Protein AF-T1BEH1-F1 (afdb_monomer_lite)

InterPro domains:
  IPR038763 DHH phosphoesterase superfamily [SSF64182] (8-214)

Secondary structure (DSSP, 8-state):
--TTPPPPP---TT-----GGGGT--TTTT--HHHHHHHHHHHH-GGGGGGHHHHHHHHHHTTTTTT---HHHHHHHHHHHHTTSSEEEEEES--SSSHHHHHHT--TT--TTTTT-HHHHHHHHHHTT--TTS-GGG--HHHHHHHHHHHHHHHHHTT--HHHHGGGEEEEEEETTTTEEHHHHHHHHHHHHHTT-THHHHHHHTT-TTHHHHHHHHHHHHHHHHHHHHHHHHHH----

Structure (mmCIF, N/CA/C/O backbone):
data_AF-T1BEH1-F1
#
_entry.id   AF-T1BEH1-F1
#
loop_
_atom_site.group_PDB
_atom_site.id
_atom_site.type_symbol
_atom_site.label_atom_id
_atom_site.label_alt_id
_atom_site.label_comp_id
_atom_site.label_asym_id
_atom_site.label_entity_id
_atom_site.label_seq_id
_atom_site.pdbx_PDB_ins_code
_atom_site.Cartn_x
_atom_site.Cartn_y
_atom_site.Cartn_z
_atom_site.occupancy
_atom_site.B_iso_or_equiv
_atom_site.auth_seq_id
_atom_site.auth_comp_id
_atom_site.auth_asym_id
_atom_site.auth_atom_id
_atom_site.pdbx_PDB_model_num
ATOM 1 N N . LYS A 1 1 ? -6.646 6.317 -30.594 1.00 51.47 1 LYS A N 1
ATOM 2 C CA . LYS A 1 1 ? -6.290 7.754 -30.534 1.00 51.47 1 LYS A CA 1
ATOM 3 C C . LYS A 1 1 ? -7.394 8.486 -29.784 1.00 51.47 1 LYS A C 1
ATOM 5 O O . LYS A 1 1 ? -8.520 8.492 -30.271 1.00 51.47 1 LYS A O 1
ATOM 10 N N . TYR A 1 2 ? -7.102 9.021 -28.599 1.00 49.53 2 TYR A N 1
ATOM 11 C CA . TYR A 1 2 ? -8.035 9.896 -27.885 1.00 49.53 2 TYR A CA 1
ATOM 12 C C . TYR A 1 2 ? -8.388 11.102 -28.774 1.00 49.53 2 TYR A C 1
ATOM 14 O O . TYR A 1 2 ? -7.473 11.690 -29.361 1.00 49.53 2 TYR A O 1
ATOM 22 N N . PRO A 1 3 ? -9.673 11.470 -28.928 1.00 54.62 3 PRO A N 1
ATOM 23 C CA . PRO A 1 3 ? -10.043 12.640 -29.715 1.00 54.62 3 PRO A CA 1
ATOM 24 C C . PRO A 1 3 ? -9.401 13.896 -29.108 1.00 54.62 3 PRO A C 1
ATOM 26 O O . PRO A 1 3 ? -9.631 14.196 -27.941 1.00 54.62 3 PRO A O 1
ATOM 29 N N . GLY A 1 4 ? -8.595 14.621 -29.889 1.00 62.78 4 GLY A N 1
ATOM 30 C CA . GLY A 1 4 ? -7.992 15.891 -29.462 1.00 62.78 4 GLY A CA 1
ATOM 31 C C . GLY A 1 4 ? -6.668 15.793 -28.695 1.00 62.78 4 GLY A C 1
ATOM 32 O O . GLY A 1 4 ? -6.174 16.827 -28.251 1.00 62.78 4 GLY A O 1
ATOM 33 N N . ALA A 1 5 ? -6.065 14.605 -28.557 1.00 57.72 5 ALA A N 1
ATOM 34 C CA . ALA A 1 5 ? -4.685 14.517 -28.082 1.00 57.72 5 ALA A CA 1
ATOM 35 C C . ALA A 1 5 ? -3.749 15.175 -29.121 1.00 57.72 5 ALA A C 1
ATOM 37 O O . ALA A 1 5 ? -3.844 14.823 -30.303 1.00 57.72 5 ALA A O 1
ATOM 38 N N . PRO A 1 6 ? -2.898 16.146 -28.734 1.00 60.91 6 PRO A N 1
ATOM 39 C CA . PRO A 1 6 ? -1.973 16.776 -29.667 1.00 60.91 6 PRO A CA 1
ATOM 40 C C . PRO A 1 6 ? -1.047 15.715 -30.263 1.00 60.91 6 PRO A C 1
ATOM 42 O O . PRO A 1 6 ? -0.575 14.835 -29.543 1.00 60.91 6 PRO A O 1
ATOM 45 N N . GLU A 1 7 ? -0.789 15.789 -31.572 1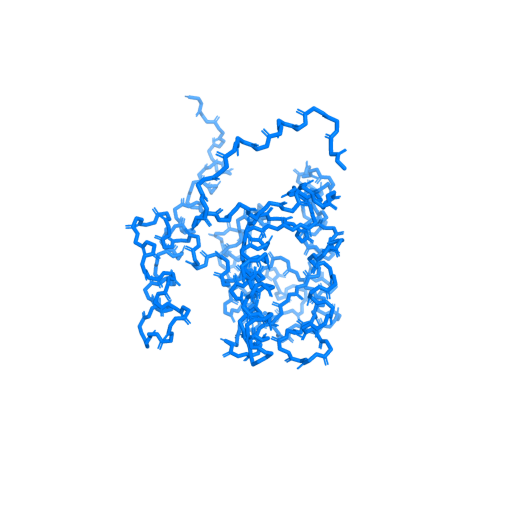.00 66.31 7 GLU A N 1
ATOM 46 C CA . GLU A 1 7 ? 0.276 14.969 -32.145 1.00 66.31 7 GLU A CA 1
ATOM 47 C C . GLU A 1 7 ? 1.600 15.387 -31.489 1.00 66.31 7 GLU A C 1
ATOM 49 O O . GLU A 1 7 ? 1.861 16.592 -31.371 1.00 66.31 7 GLU A O 1
ATOM 54 N N . PRO A 1 8 ? 2.409 14.429 -30.999 1.00 67.38 8 PRO A N 1
ATOM 55 C CA . PRO A 1 8 ? 3.689 14.766 -30.404 1.00 67.38 8 PRO A CA 1
ATOM 56 C C . PRO A 1 8 ? 4.542 15.516 -31.441 1.00 67.38 8 PRO A C 1
ATOM 58 O O . PRO A 1 8 ? 4.493 15.178 -32.628 1.00 67.38 8 PRO A O 1
ATOM 61 N N . PRO A 1 9 ? 5.300 16.550 -31.030 1.00 72.00 9 PRO A N 1
ATOM 62 C CA . PRO A 1 9 ? 6.180 17.271 -31.943 1.00 72.00 9 PRO A CA 1
ATOM 63 C C . PRO A 1 9 ? 7.182 16.308 -32.589 1.00 72.00 9 PRO A C 1
ATOM 65 O O . PRO A 1 9 ? 7.490 15.262 -32.019 1.00 72.00 9 PRO A O 1
ATOM 68 N N . GLU A 1 10 ? 7.724 16.670 -33.754 1.00 83.31 10 GLU A N 1
ATOM 69 C CA . GLU A 1 10 ? 8.805 15.896 -34.368 1.00 83.31 10 GLU A CA 1
ATOM 70 C C . GLU A 1 10 ? 9.982 15.807 -33.382 1.00 83.31 10 GLU A C 1
ATOM 72 O O . GLU A 1 10 ? 10.556 16.819 -32.968 1.00 83.31 10 GLU A O 1
ATOM 77 N N . LEU A 1 11 ? 10.285 14.589 -32.936 1.00 86.44 11 LEU A N 1
ATOM 78 C CA . LEU A 1 11 ? 11.305 14.345 -31.924 1.00 86.44 11 LEU A CA 1
ATOM 79 C C . LEU A 1 11 ? 12.681 14.206 -32.584 1.00 86.44 11 LEU A C 1
ATOM 81 O O . LEU A 1 11 ? 12.783 13.653 -33.683 1.00 86.44 11 LEU A O 1
ATOM 85 N N . PRO A 1 12 ? 13.766 14.644 -31.920 1.00 92.25 12 PRO A N 1
ATOM 86 C CA . PRO A 1 12 ? 15.115 14.360 -32.389 1.00 92.25 12 PRO A CA 1
ATOM 87 C C . PRO A 1 12 ? 15.348 12.847 -32.572 1.00 92.25 12 PRO A C 1
ATOM 89 O O . PRO A 1 12 ? 14.807 12.060 -31.796 1.00 92.25 12 PRO A O 1
ATOM 92 N N . PRO A 1 13 ? 16.233 12.410 -33.493 1.00 92.31 13 PRO A N 1
ATOM 93 C CA . PRO A 1 13 ? 16.432 10.985 -33.802 1.00 92.31 13 PRO A CA 1
ATOM 94 C C . PRO A 1 13 ? 16.841 10.084 -32.623 1.00 92.31 13 PRO A C 1
ATOM 96 O O . PRO A 1 13 ? 16.750 8.866 -32.722 1.00 92.31 13 PRO A O 1
ATOM 99 N N . HIS A 1 14 ? 17.334 10.667 -31.528 1.00 92.88 14 HIS A N 1
ATOM 100 C CA . HIS A 1 14 ? 17.795 9.969 -30.323 1.00 92.88 14 HIS A CA 1
ATOM 101 C C . HIS A 1 14 ? 16.811 10.081 -29.147 1.00 92.88 14 HIS A C 1
ATOM 103 O O . HIS A 1 14 ? 17.156 9.728 -28.021 1.00 92.88 14 HIS A O 1
ATOM 109 N N . VAL A 1 15 ? 15.606 10.601 -29.387 1.00 90.56 15 VAL A N 1
ATOM 110 C CA . VAL A 1 15 ? 14.563 10.777 -28.376 1.00 90.56 15 VAL A CA 1
ATOM 111 C C . VAL A 1 15 ? 13.375 9.898 -28.740 1.00 90.56 15 VAL A C 1
ATOM 113 O O . VAL A 1 15 ? 12.791 10.039 -29.810 1.00 90.56 15 VAL A O 1
ATOM 116 N N . ALA A 1 16 ? 12.996 9.012 -27.823 1.00 87.19 16 ALA A N 1
ATOM 117 C CA . ALA A 1 16 ? 11.756 8.255 -27.906 1.00 87.19 16 ALA A CA 1
ATOM 118 C C . ALA A 1 16 ? 10.756 8.818 -26.892 1.00 87.19 16 ALA A C 1
ATOM 120 O O . ALA A 1 16 ? 11.067 8.928 -25.706 1.00 87.19 16 ALA A O 1
ATOM 121 N N . PHE A 1 17 ? 9.554 9.161 -27.353 1.00 87.50 17 PHE A N 1
ATOM 122 C CA . PHE A 1 17 ? 8.425 9.472 -26.483 1.00 87.50 17 PHE A CA 1
ATOM 123 C C . PHE A 1 17 ? 7.544 8.235 -26.371 1.00 87.50 17 PHE A C 1
ATOM 125 O O . PHE A 1 17 ? 7.101 7.690 -27.380 1.00 87.50 17 PHE A O 1
ATOM 132 N N . VAL A 1 18 ? 7.327 7.772 -25.143 1.00 87.56 18 VAL A N 1
ATOM 133 C CA . VAL A 1 18 ? 6.531 6.576 -24.869 1.00 87.56 18 VAL A CA 1
ATOM 134 C C . VAL A 1 18 ? 5.373 6.989 -23.975 1.00 87.56 18 VAL A C 1
ATOM 136 O O . VAL A 1 18 ? 5.548 7.162 -22.771 1.00 87.56 18 VAL A O 1
ATOM 139 N N . ASN A 1 19 ? 4.194 7.170 -24.571 1.00 87.50 19 ASN A N 1
ATOM 140 C CA . ASN A 1 19 ? 2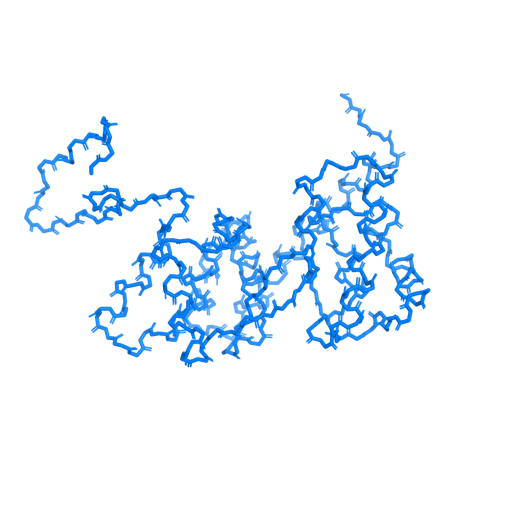.974 7.523 -23.856 1.00 87.50 19 ASN A CA 1
ATOM 141 C C . ASN A 1 19 ? 1.844 6.528 -24.173 1.00 87.50 19 ASN A C 1
ATOM 143 O O . ASN A 1 19 ? 1.467 6.405 -25.335 1.00 87.50 19 ASN A O 1
ATOM 147 N N . PRO A 1 20 ? 1.249 5.851 -23.173 1.00 86.69 20 PRO A N 1
ATOM 148 C CA . PRO A 1 20 ? 0.198 4.848 -23.387 1.00 86.69 20 PRO A CA 1
ATOM 149 C C . PRO A 1 20 ? -0.992 5.362 -24.218 1.00 86.69 20 PRO A C 1
ATOM 151 O O . PRO A 1 20 ? -1.597 4.599 -24.978 1.00 86.69 20 PRO A O 1
ATOM 154 N N . LEU A 1 21 ? -1.271 6.668 -24.149 1.00 86.31 21 LEU A N 1
ATOM 155 C CA . LEU A 1 21 ? -2.331 7.327 -24.914 1.00 86.31 21 LEU A CA 1
ATOM 156 C C . LEU A 1 21 ? -2.154 7.196 -26.436 1.00 86.31 21 LEU A C 1
ATOM 158 O O . LEU A 1 21 ? -3.156 7.103 -27.157 1.00 86.31 21 LEU A O 1
ATOM 162 N N . ASP A 1 22 ? -0.913 7.125 -26.929 1.00 85.25 22 ASP A N 1
ATOM 163 C CA . ASP A 1 22 ? -0.610 6.960 -28.359 1.00 85.25 22 ASP A CA 1
ATOM 164 C C . ASP A 1 22 ? -1.111 5.608 -28.890 1.00 85.25 22 ASP A C 1
ATOM 166 O O . ASP A 1 22 ? -1.492 5.482 -30.058 1.00 85.25 22 ASP A O 1
ATOM 170 N N . TRP A 1 23 ? -1.227 4.621 -27.997 1.00 86.19 23 TRP A N 1
ATOM 171 C CA . TRP A 1 23 ? -1.754 3.285 -28.274 1.00 86.19 23 TRP A CA 1
ATOM 172 C C . TRP A 1 23 ? -3.193 3.085 -27.787 1.00 86.19 23 TRP A C 1
ATOM 174 O O . TRP A 1 23 ? -3.711 1.972 -27.835 1.00 86.19 23 TRP A O 1
ATOM 184 N N . GLY A 1 24 ? -3.874 4.161 -27.377 1.00 87.44 24 GLY A N 1
ATOM 185 C CA . GLY A 1 24 ? -5.264 4.111 -26.920 1.00 87.44 24 GLY A CA 1
ATOM 186 C C . GLY A 1 24 ? -5.453 3.488 -25.538 1.00 87.44 24 GLY A C 1
ATOM 187 O O . GLY A 1 24 ? -6.569 3.088 -25.230 1.00 87.44 24 GLY A O 1
ATOM 188 N N . VAL A 1 25 ? -4.391 3.414 -24.735 1.00 89.19 25 VAL A N 1
ATOM 189 C CA . VAL A 1 25 ? -4.450 2.986 -23.333 1.00 89.19 25 VAL A CA 1
ATOM 190 C C . VAL A 1 25 ? -4.717 4.209 -22.462 1.00 89.19 25 VAL A C 1
ATOM 192 O O . VAL A 1 25 ? -4.043 5.231 -22.607 1.00 89.19 25 VAL A O 1
ATOM 195 N N . ASP A 1 26 ? -5.696 4.114 -21.566 1.00 88.00 26 ASP A N 1
ATOM 196 C CA . ASP A 1 26 ? -6.062 5.213 -20.670 1.00 88.00 26 ASP A CA 1
ATOM 197 C C . ASP A 1 26 ? -4.990 5.452 -19.593 1.00 88.00 26 ASP A C 1
ATOM 199 O O . ASP A 1 26 ? -4.798 4.640 -18.686 1.00 88.00 26 ASP A O 1
ATOM 203 N N . GLY A 1 27 ? -4.324 6.607 -19.649 1.00 84.94 27 GLY A N 1
ATOM 204 C CA . GLY A 1 27 ? -3.339 7.015 -18.644 1.00 84.94 27 GLY A CA 1
ATOM 205 C C . GLY A 1 27 ? -3.928 7.331 -17.263 1.00 84.94 27 GLY A C 1
ATOM 206 O O . GLY A 1 27 ? -3.169 7.458 -16.308 1.00 84.94 27 GLY A O 1
ATOM 207 N N . MET A 1 28 ? -5.254 7.460 -17.135 1.00 85.44 28 MET A N 1
ATOM 208 C CA . MET A 1 28 ? -5.924 7.736 -15.857 1.00 85.44 28 MET A CA 1
ATOM 209 C C . MET A 1 28 ? -6.327 6.471 -15.098 1.00 85.44 28 MET A C 1
ATOM 211 O O . MET A 1 28 ? -6.441 6.514 -13.876 1.00 85.44 28 MET A O 1
ATOM 215 N N . SER A 1 29 ? -6.554 5.352 -15.794 1.00 86.06 29 SER A N 1
ATOM 216 C CA . SER A 1 29 ? -7.086 4.134 -15.165 1.00 86.06 29 SER A CA 1
ATOM 217 C C . SER A 1 29 ? -6.443 2.818 -15.614 1.00 86.06 29 SER A C 1
ATOM 219 O O . SER A 1 29 ? -6.528 1.826 -14.888 1.00 86.06 29 SER A O 1
ATOM 221 N N . GLU A 1 30 ? -5.766 2.779 -16.765 1.00 92.94 30 GLU A N 1
ATOM 222 C CA . GLU A 1 30 ? -5.258 1.532 -17.351 1.00 92.94 30 GLU A CA 1
ATOM 223 C C . GLU A 1 30 ? -3.737 1.379 -17.297 1.00 92.94 30 GLU A C 1
ATOM 225 O O . GLU A 1 30 ? -3.271 0.237 -17.308 1.00 92.94 30 GLU A O 1
ATOM 230 N N . LEU A 1 31 ? -2.960 2.469 -17.255 1.00 94.31 31 LEU A N 1
ATOM 231 C CA . LEU A 1 31 ? -1.501 2.398 -17.104 1.00 94.31 31 LEU A CA 1
ATOM 232 C C . LEU A 1 31 ? -0.896 3.705 -16.569 1.00 94.31 31 LEU A C 1
ATOM 234 O O . LEU A 1 31 ? -0.988 4.742 -17.221 1.00 94.31 31 LEU A O 1
ATOM 238 N N . CYS A 1 32 ? -0.208 3.643 -15.425 1.00 94.62 32 CYS A N 1
ATOM 239 C CA . CYS A 1 32 ? 0.594 4.756 -14.905 1.00 94.62 32 CYS A CA 1
ATOM 240 C C . CYS A 1 32 ? 2.072 4.644 -15.310 1.00 94.62 32 CYS A C 1
ATOM 242 O O . CYS A 1 32 ? 2.534 3.628 -15.839 1.00 94.62 32 CYS A O 1
ATOM 244 N N . ALA A 1 33 ? 2.845 5.692 -15.012 1.00 95.25 33 ALA A N 1
ATOM 245 C CA . ALA A 1 33 ? 4.263 5.772 -15.354 1.00 95.25 33 ALA A CA 1
ATOM 246 C C . ALA A 1 33 ? 5.112 4.659 -14.711 1.00 95.25 33 ALA A C 1
ATOM 248 O O . ALA A 1 33 ? 6.002 4.118 -15.372 1.00 95.25 33 ALA A O 1
ATOM 249 N N . SER A 1 34 ? 4.842 4.281 -13.455 1.00 96.50 34 SER A N 1
ATOM 250 C CA . SER A 1 34 ? 5.592 3.212 -12.775 1.00 96.50 34 SER A CA 1
ATOM 251 C C . SER A 1 34 ? 5.342 1.850 -13.423 1.00 96.50 34 SER A C 1
ATOM 253 O O . SER A 1 34 ? 6.281 1.086 -13.632 1.00 96.50 34 SER A O 1
ATOM 255 N N . MET A 1 35 ? 4.097 1.572 -13.813 1.00 97.44 35 MET A N 1
ATOM 256 C CA . MET A 1 35 ? 3.713 0.324 -14.476 1.00 97.44 35 MET A CA 1
ATOM 257 C C . MET A 1 35 ? 4.242 0.251 -15.908 1.00 97.44 35 MET A C 1
ATOM 259 O O . MET A 1 35 ? 4.728 -0.798 -16.321 1.00 97.44 35 MET A O 1
ATOM 263 N N . LEU A 1 36 ? 4.228 1.366 -16.648 1.00 96.56 36 LEU A N 1
ATOM 264 C CA . LEU A 1 36 ? 4.873 1.454 -17.960 1.00 96.56 36 LEU A CA 1
ATOM 265 C C . LEU A 1 36 ? 6.387 1.225 -17.860 1.00 96.56 36 LEU A C 1
ATOM 267 O O . LEU A 1 36 ? 6.951 0.477 -18.656 1.00 96.56 36 LEU A O 1
ATOM 271 N N . THR A 1 37 ? 7.039 1.844 -16.875 1.00 96.81 37 THR A N 1
ATOM 272 C CA . THR A 1 37 ? 8.479 1.666 -16.636 1.00 96.81 37 THR A CA 1
ATOM 273 C C . THR A 1 37 ? 8.790 0.214 -16.296 1.00 96.81 37 THR A C 1
ATOM 275 O O . THR A 1 37 ? 9.698 -0.373 -16.878 1.00 96.81 37 THR A O 1
ATOM 278 N N . TRP A 1 38 ? 8.008 -0.403 -15.412 1.00 97.81 38 TRP A N 1
ATOM 279 C CA . TRP A 1 38 ? 8.171 -1.812 -15.074 1.00 97.81 38 TRP A CA 1
ATOM 280 C C . TRP A 1 38 ? 7.964 -2.728 -16.290 1.00 97.81 38 TRP A C 1
ATOM 282 O O . TRP A 1 38 ? 8.824 -3.565 -16.570 1.00 97.81 38 TRP A O 1
ATOM 292 N N . LEU A 1 39 ? 6.910 -2.511 -17.084 1.00 97.12 39 LEU A N 1
ATOM 293 C CA . LEU A 1 39 ? 6.697 -3.224 -18.347 1.00 97.12 39 LEU A CA 1
ATOM 294 C C . LEU A 1 39 ? 7.908 -3.097 -19.279 1.00 97.12 39 LEU A C 1
ATOM 296 O O . LEU A 1 39 ? 8.360 -4.095 -19.838 1.00 97.12 39 LEU A O 1
ATOM 300 N N . PHE A 1 40 ? 8.462 -1.892 -19.419 1.00 96.50 40 PHE A N 1
ATOM 301 C CA . PHE A 1 40 ? 9.674 -1.667 -20.200 1.00 96.50 40 PHE A CA 1
ATOM 302 C C . PHE A 1 40 ? 10.854 -2.496 -19.672 1.00 96.50 40 PHE A C 1
ATOM 304 O O . PHE A 1 40 ? 11.536 -3.139 -20.466 1.00 96.50 40 PHE A O 1
ATOM 311 N N . THR A 1 41 ? 11.059 -2.571 -18.353 1.00 97.31 41 THR A N 1
ATOM 312 C CA . THR A 1 41 ? 12.128 -3.415 -17.787 1.00 97.31 41 THR A CA 1
ATOM 313 C C . THR A 1 41 ? 11.938 -4.904 -18.097 1.00 97.31 41 THR A C 1
ATOM 315 O O . THR A 1 41 ? 12.910 -5.576 -18.430 1.00 97.31 41 THR A O 1
ATOM 318 N N . ILE A 1 42 ? 10.702 -5.418 -18.088 1.00 98.00 42 ILE A N 1
ATOM 319 C CA . ILE A 1 42 ? 10.398 -6.812 -18.468 1.00 98.00 42 ILE A CA 1
ATOM 320 C C . ILE A 1 42 ? 10.751 -7.079 -19.939 1.00 98.00 42 ILE A C 1
ATOM 322 O O . ILE A 1 42 ? 11.240 -8.158 -20.270 1.00 98.00 42 ILE A O 1
ATOM 326 N N . PHE A 1 43 ? 10.524 -6.106 -20.829 1.00 96.38 43 PHE A N 1
ATOM 327 C CA . PHE A 1 43 ? 10.923 -6.215 -22.237 1.00 96.38 43 PHE A CA 1
ATOM 328 C C . PHE A 1 43 ? 12.442 -6.245 -22.431 1.00 96.38 43 PHE A C 1
ATOM 330 O O . PHE A 1 43 ? 12.906 -6.848 -23.398 1.00 96.38 43 PHE A O 1
ATOM 337 N N . LEU A 1 44 ? 13.207 -5.597 -21.548 1.00 97.69 44 LEU A N 1
ATOM 338 C CA . LEU A 1 44 ? 14.670 -5.661 -21.573 1.00 97.69 44 LEU A CA 1
ATOM 339 C C . LEU A 1 44 ? 15.179 -7.021 -21.093 1.00 97.69 44 LEU A C 1
ATOM 341 O O . LEU A 1 44 ? 16.063 -7.597 -21.722 1.00 97.69 44 LEU A O 1
ATOM 345 N N . ASP A 1 45 ? 14.621 -7.524 -19.992 1.00 98.31 45 ASP A N 1
ATOM 346 C CA . ASP A 1 45 ? 14.945 -8.837 -19.443 1.00 98.31 45 ASP A CA 1
ATOM 347 C C . ASP A 1 45 ? 13.753 -9.383 -18.631 1.00 98.31 45 ASP A C 1
ATOM 349 O O . ASP A 1 45 ? 13.298 -8.715 -17.693 1.00 98.31 45 ASP A O 1
ATOM 353 N N . PRO A 1 46 ? 13.253 -10.598 -18.931 1.00 96.94 46 PRO A N 1
ATOM 354 C CA . PRO A 1 46 ? 12.195 -11.239 -18.158 1.00 96.94 46 PRO A CA 1
ATOM 355 C C . PRO A 1 46 ? 12.505 -11.431 -16.668 1.00 96.94 46 PRO A C 1
ATOM 357 O O . PRO A 1 46 ? 11.567 -11.622 -15.897 1.00 96.94 46 PRO A O 1
ATOM 360 N N . VAL A 1 47 ? 13.766 -11.382 -16.223 1.00 96.81 47 VAL A N 1
ATOM 361 C CA . VAL A 1 47 ? 14.093 -11.423 -14.785 1.00 96.81 47 VAL A CA 1
ATOM 362 C C . VAL A 1 47 ? 13.398 -10.297 -14.009 1.00 96.81 47 VAL A C 1
ATOM 364 O O . VAL A 1 47 ? 12.965 -10.515 -12.882 1.00 96.81 47 VAL A O 1
ATOM 367 N N . ASN A 1 48 ? 13.153 -9.155 -14.667 1.00 97.81 48 ASN A N 1
ATOM 368 C CA . ASN A 1 48 ? 12.573 -7.945 -14.078 1.00 97.81 48 ASN A CA 1
ATOM 369 C C . ASN A 1 48 ? 11.086 -8.063 -13.690 1.00 97.81 48 ASN A C 1
ATOM 371 O O . ASN A 1 48 ? 10.467 -7.076 -13.285 1.00 97.81 48 ASN A O 1
ATOM 375 N N . TRP A 1 49 ? 10.472 -9.247 -13.788 1.00 98.06 49 TRP A N 1
ATOM 376 C CA . TRP A 1 49 ? 9.197 -9.506 -13.107 1.00 98.06 49 TRP A CA 1
ATOM 377 C C . TRP A 1 49 ? 9.315 -9.315 -11.587 1.00 98.06 49 TRP A C 1
ATOM 379 O O . TRP A 1 49 ? 8.326 -8.961 -10.947 1.00 98.06 49 TRP A O 1
ATOM 389 N N . ASP A 1 50 ? 10.509 -9.481 -11.016 1.00 95.88 50 ASP A N 1
ATOM 390 C CA . ASP A 1 50 ? 10.809 -9.202 -9.607 1.00 95.88 50 ASP A CA 1
ATOM 391 C C . ASP A 1 50 ? 10.686 -7.713 -9.215 1.00 95.88 50 ASP A C 1
ATOM 393 O O . ASP A 1 50 ? 10.500 -7.414 -8.036 1.00 95.88 50 ASP A O 1
ATOM 397 N N . ASN A 1 51 ? 10.662 -6.790 -10.186 1.00 97.25 51 ASN A N 1
ATOM 398 C CA . ASN A 1 51 ? 10.378 -5.364 -9.979 1.00 97.25 51 ASN A CA 1
ATOM 399 C C . ASN A 1 51 ? 8.882 -5.039 -9.802 1.00 97.25 51 ASN A C 1
ATOM 401 O O . ASN A 1 51 ? 8.530 -3.866 -9.628 1.00 97.25 51 ASN A O 1
ATOM 405 N N . ALA A 1 52 ? 8.000 -6.049 -9.788 1.00 98.00 52 ALA A N 1
ATOM 406 C CA . ALA A 1 52 ? 6.567 -5.884 -9.529 1.00 98.00 52 ALA A CA 1
ATOM 407 C C . ALA A 1 52 ? 6.239 -4.985 -8.322 1.00 98.00 52 ALA A C 1
ATOM 409 O O . ALA A 1 52 ? 5.375 -4.121 -8.481 1.00 98.00 52 ALA A O 1
ATOM 410 N N . PRO A 1 53 ? 6.921 -5.101 -7.156 1.00 97.62 53 PRO A N 1
ATOM 411 C CA . PRO A 1 53 ? 6.696 -4.215 -6.014 1.00 97.62 53 PRO A CA 1
ATOM 412 C C . PRO A 1 53 ? 6.704 -2.728 -6.373 1.00 97.62 53 PRO A C 1
ATOM 414 O O . PRO A 1 53 ? 5.804 -1.995 -5.974 1.00 97.62 53 PRO A O 1
ATOM 417 N N . TRP A 1 54 ? 7.690 -2.295 -7.160 1.00 97.00 54 TRP A N 1
ATOM 418 C CA . TRP A 1 54 ? 7.950 -0.886 -7.458 1.00 97.00 54 TRP A CA 1
ATOM 419 C C . TRP A 1 54 ? 7.028 -0.333 -8.544 1.00 97.00 54 TRP A C 1
ATOM 421 O O . TRP A 1 54 ? 6.606 0.821 -8.479 1.00 97.00 54 TRP A O 1
ATOM 431 N N . GLY A 1 55 ? 6.696 -1.158 -9.542 1.00 97.00 55 GLY A N 1
ATOM 432 C CA . GLY A 1 55 ? 5.682 -0.809 -10.535 1.00 97.00 55 GLY A CA 1
ATOM 433 C C . GLY A 1 55 ? 4.311 -0.653 -9.877 1.00 97.00 55 GLY A C 1
ATOM 434 O O . GLY A 1 55 ? 3.648 0.377 -10.040 1.00 97.00 55 GLY A O 1
ATOM 435 N N . LEU A 1 56 ? 3.932 -1.655 -9.078 1.00 97.38 56 LEU A N 1
ATOM 436 C CA . LEU A 1 56 ? 2.625 -1.753 -8.442 1.00 97.38 56 LEU A CA 1
ATOM 437 C C . LEU A 1 56 ? 2.397 -0.678 -7.380 1.00 97.38 56 LEU A C 1
ATOM 439 O O . LEU A 1 56 ? 1.315 -0.096 -7.335 1.00 97.38 56 LEU A O 1
ATOM 443 N N . SER A 1 57 ? 3.399 -0.368 -6.554 1.00 96.44 57 SER A N 1
ATOM 444 C CA . SER A 1 57 ? 3.270 0.662 -5.517 1.00 96.44 57 SER A CA 1
ATOM 445 C C . SER A 1 57 ? 2.963 2.044 -6.096 1.00 96.44 57 SER A C 1
ATOM 447 O O . SER A 1 57 ? 2.180 2.792 -5.506 1.00 96.44 57 SER A O 1
ATOM 449 N N . GLY A 1 58 ? 3.514 2.375 -7.268 1.00 96.38 58 GLY A N 1
ATOM 450 C CA . GLY A 1 58 ? 3.179 3.612 -7.974 1.00 96.38 58 GLY A CA 1
ATOM 451 C C . GLY A 1 58 ? 1.738 3.620 -8.492 1.00 96.38 58 GLY A C 1
ATOM 452 O O . GLY A 1 58 ? 1.025 4.595 -8.285 1.00 96.38 58 GLY A O 1
ATOM 453 N N . ALA A 1 59 ? 1.251 2.508 -9.056 1.00 96.44 59 ALA A N 1
ATOM 454 C CA . ALA A 1 59 ? -0.150 2.388 -9.481 1.00 96.44 59 ALA A CA 1
ATOM 455 C C . ALA A 1 59 ? -1.136 2.478 -8.308 1.00 96.44 59 ALA A C 1
ATOM 457 O O . ALA A 1 59 ? -2.223 3.047 -8.435 1.00 96.44 59 ALA A O 1
ATOM 458 N N . ILE A 1 60 ? -0.755 1.929 -7.152 1.00 94.56 60 ILE A N 1
ATOM 459 C CA . ILE A 1 60 ? -1.525 2.064 -5.915 1.00 94.56 60 ILE A CA 1
ATOM 460 C C . ILE A 1 60 ? -1.518 3.511 -5.426 1.00 94.56 60 ILE A C 1
ATOM 462 O O . ILE A 1 60 ? -2.577 4.015 -5.056 1.00 94.56 60 ILE A O 1
ATOM 466 N N . GLY A 1 61 ? -0.369 4.190 -5.495 1.00 93.56 61 GLY A N 1
ATOM 467 C CA . GLY A 1 61 ? -0.233 5.606 -5.142 1.00 93.56 61 GLY A CA 1
ATOM 468 C C . GLY A 1 61 ? -1.129 6.512 -5.988 1.00 93.56 61 GLY A C 1
ATOM 469 O O . GLY A 1 61 ? -1.783 7.404 -5.451 1.00 93.56 61 GLY A O 1
ATOM 470 N N . ASP A 1 62 ? -1.260 6.200 -7.278 1.00 94.56 62 ASP A N 1
ATOM 471 C CA . ASP A 1 62 ? -2.178 6.866 -8.213 1.00 94.56 62 ASP A CA 1
ATOM 472 C C . ASP A 1 62 ? -3.648 6.429 -8.043 1.00 94.56 62 ASP A C 1
ATOM 474 O O . ASP A 1 62 ? -4.520 6.837 -8.808 1.00 94.56 62 ASP A O 1
ATOM 478 N N . ARG A 1 63 ? -3.952 5.587 -7.044 1.00 91.19 63 ARG A N 1
ATOM 479 C CA . ARG A 1 63 ? -5.290 5.039 -6.753 1.00 91.19 63 ARG A CA 1
ATOM 480 C C . ARG A 1 63 ? -5.928 4.268 -7.918 1.00 91.19 63 ARG A C 1
ATOM 482 O O . ARG A 1 63 ? -7.132 4.027 -7.907 1.00 91.19 63 ARG A O 1
ATOM 489 N N . MET A 1 64 ? -5.137 3.778 -8.876 1.00 93.00 64 MET A N 1
ATOM 490 C CA . MET A 1 64 ? -5.634 3.010 -10.034 1.00 93.00 64 MET A CA 1
ATOM 491 C C . MET A 1 64 ? -6.202 1.627 -9.674 1.00 93.00 64 MET A C 1
ATOM 493 O O . MET A 1 64 ? -6.772 0.945 -10.521 1.00 93.00 64 MET A O 1
ATOM 497 N N . HIS A 1 65 ? -6.024 1.199 -8.426 1.00 91.12 65 HIS A N 1
ATOM 498 C CA . HIS A 1 65 ? -6.514 -0.068 -7.893 1.00 91.12 65 HIS A CA 1
ATOM 499 C C . HIS A 1 65 ? -7.946 0.012 -7.338 1.00 91.12 65 HIS A C 1
ATOM 501 O O . HIS A 1 65 ? -8.559 -1.027 -7.087 1.00 91.12 65 HIS A O 1
ATOM 507 N N . VAL A 1 66 ? -8.487 1.221 -7.136 1.00 86.38 66 VAL A N 1
ATOM 508 C CA . VAL A 1 66 ? -9.822 1.426 -6.557 1.00 86.38 66 VAL A CA 1
ATOM 509 C C . VAL A 1 66 ? -10.884 0.863 -7.502 1.00 86.38 66 VAL A C 1
ATOM 511 O O . VAL A 1 66 ? -11.032 1.302 -8.643 1.00 86.38 66 VAL A O 1
ATOM 514 N N . GLY A 1 67 ? -11.643 -0.125 -7.023 1.00 83.81 67 GLY A N 1
ATOM 515 C CA . GLY A 1 67 ? -12.583 -0.873 -7.867 1.00 83.81 67 GLY A CA 1
ATOM 516 C C . GLY A 1 67 ? -11.903 -1.851 -8.836 1.00 83.81 67 GLY A C 1
ATOM 517 O O . GLY A 1 67 ? -12.493 -2.181 -9.873 1.00 83.81 67 GLY A O 1
ATOM 518 N N . GLY A 1 68 ? -10.686 -2.286 -8.494 1.00 88.56 68 GLY A N 1
ATOM 519 C CA . GLY A 1 68 ? -9.871 -3.273 -9.197 1.00 88.56 68 GLY A CA 1
ATOM 520 C C . GLY A 1 68 ? -9.011 -2.679 -10.311 1.00 88.56 68 GLY A C 1
ATOM 521 O O . GLY A 1 68 ? -9.433 -1.762 -11.016 1.00 88.56 68 GLY A O 1
ATOM 522 N N . PHE A 1 69 ? -7.819 -3.248 -10.514 1.00 93.81 69 PHE A N 1
ATOM 523 C CA . PHE A 1 69 ? -6.978 -2.906 -11.661 1.00 93.81 69 PHE A CA 1
ATOM 524 C C . PHE A 1 69 ? -7.649 -3.288 -12.983 1.00 93.81 69 PHE A C 1
ATOM 526 O O . PHE A 1 69 ? -8.246 -4.358 -13.116 1.00 93.81 69 PHE A O 1
ATOM 533 N N . ARG A 1 70 ? -7.515 -2.418 -13.985 1.00 93.69 70 ARG A N 1
ATOM 534 C CA . ARG A 1 70 ? -8.129 -2.570 -15.312 1.00 93.69 70 ARG A CA 1
ATOM 535 C C . ARG A 1 70 ? -7.084 -2.432 -16.410 1.00 93.69 70 ARG A C 1
ATOM 537 O O . ARG A 1 70 ? -5.938 -2.073 -16.145 1.00 93.69 70 ARG A O 1
ATOM 544 N N . GLY A 1 71 ? -7.480 -2.752 -17.641 1.00 94.75 71 GLY A N 1
ATOM 545 C CA . GLY A 1 71 ? -6.634 -2.597 -18.822 1.00 94.75 71 GLY A CA 1
A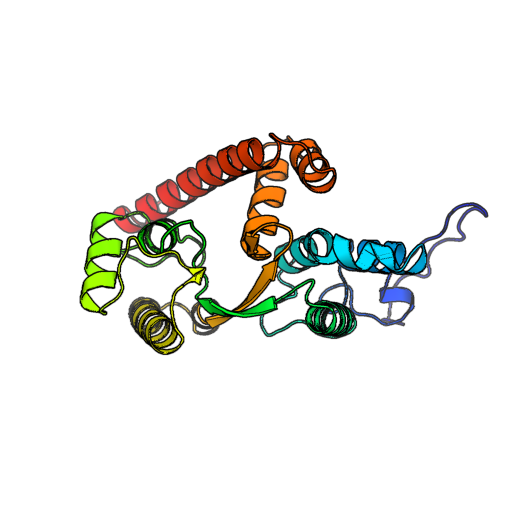TOM 546 C C . GLY A 1 71 ? -5.269 -3.268 -18.668 1.00 94.75 71 GLY A C 1
ATOM 547 O O . GLY A 1 71 ? -5.172 -4.436 -18.279 1.00 94.75 71 GLY A O 1
ATOM 548 N N . LEU A 1 72 ? -4.206 -2.532 -18.992 1.00 94.94 72 LEU A N 1
ATOM 549 C CA . LEU A 1 72 ? -2.851 -3.075 -18.995 1.00 94.94 72 LEU A CA 1
ATOM 550 C C . LEU A 1 72 ? -2.296 -3.296 -17.580 1.00 94.94 72 LEU A C 1
ATOM 552 O O . LEU A 1 72 ? -1.629 -4.306 -17.357 1.00 94.94 72 LEU A O 1
ATOM 556 N N . ASN A 1 73 ? -2.643 -2.435 -16.618 1.00 95.94 73 ASN A N 1
ATOM 557 C CA . ASN A 1 73 ? -2.359 -2.643 -15.197 1.00 95.94 73 ASN A CA 1
ATOM 558 C C . ASN A 1 73 ? -2.926 -3.977 -14.709 1.00 95.94 73 ASN A C 1
ATOM 560 O O . ASN A 1 73 ? -2.196 -4.769 -14.120 1.00 95.94 73 ASN A O 1
ATOM 564 N N . GLY A 1 74 ? -4.204 -4.250 -14.998 1.00 96.25 74 GLY A N 1
ATOM 565 C CA . GLY A 1 74 ? -4.864 -5.499 -14.602 1.00 96.25 74 GLY A CA 1
ATOM 566 C C . GLY A 1 74 ? -4.121 -6.726 -15.125 1.00 96.25 74 GLY A C 1
ATOM 567 O O . GLY A 1 74 ? -3.759 -7.605 -14.347 1.00 96.25 74 GLY A O 1
ATOM 568 N N . ARG A 1 75 ? -3.778 -6.723 -16.420 1.00 96.88 75 ARG A N 1
ATOM 569 C CA . ARG A 1 75 ? -3.020 -7.812 -17.057 1.00 96.88 75 ARG A CA 1
ATOM 570 C C . ARG A 1 75 ? -1.641 -8.015 -16.431 1.00 96.88 75 ARG A C 1
ATOM 572 O O . ARG A 1 75 ? -1.258 -9.148 -16.171 1.00 96.88 75 ARG A O 1
ATOM 579 N N . LEU A 1 76 ? -0.896 -6.938 -16.179 1.00 97.38 76 LEU A N 1
ATOM 580 C CA . LEU A 1 76 ? 0.419 -7.020 -15.534 1.00 97.38 76 LEU A CA 1
ATOM 581 C C . LEU A 1 76 ? 0.326 -7.596 -14.118 1.00 97.38 76 LEU A C 1
ATOM 583 O O . LEU A 1 76 ? 1.131 -8.449 -13.744 1.00 97.38 76 LEU A O 1
ATOM 587 N N . VAL A 1 77 ? -0.671 -7.166 -13.344 1.00 97.44 77 VAL A N 1
ATOM 588 C CA . VAL A 1 77 ? -0.893 -7.661 -11.982 1.00 97.44 77 VAL A CA 1
ATOM 589 C C . VAL A 1 77 ? -1.341 -9.123 -11.990 1.00 97.44 77 VAL A C 1
ATOM 591 O O . VAL A 1 77 ? -0.839 -9.902 -11.186 1.00 97.44 77 VAL A O 1
ATOM 594 N N . ASP A 1 78 ? -2.237 -9.526 -12.894 1.00 97.88 78 ASP A N 1
ATOM 595 C CA . ASP A 1 78 ? -2.636 -10.931 -13.072 1.00 97.88 78 ASP A CA 1
ATOM 596 C C . ASP A 1 78 ? -1.422 -11.827 -13.363 1.00 97.88 78 ASP A C 1
ATOM 598 O O . ASP A 1 78 ? -1.231 -12.858 -12.718 1.00 97.88 78 ASP A O 1
ATOM 602 N N . GLU A 1 79 ? -0.563 -11.415 -14.295 1.00 98.00 79 GLU A N 1
ATOM 603 C CA . GLU A 1 79 ? 0.653 -12.146 -14.668 1.00 98.00 79 GLU A CA 1
ATOM 604 C C . GLU A 1 79 ? 1.662 -12.226 -13.507 1.00 98.00 79 GLU A C 1
ATOM 606 O O . GLU A 1 79 ? 2.281 -13.272 -13.284 1.00 98.00 79 GLU A O 1
ATOM 611 N N . ALA A 1 80 ? 1.811 -11.153 -12.728 1.00 98.00 80 ALA A N 1
ATOM 612 C CA . ALA A 1 80 ? 2.641 -11.147 -11.524 1.00 98.00 80 ALA A CA 1
ATOM 613 C C . ALA A 1 80 ? 2.099 -12.073 -10.426 1.00 98.00 80 ALA A C 1
ATOM 615 O O . ALA A 1 80 ? 2.876 -12.748 -9.746 1.00 98.00 80 ALA A O 1
ATOM 616 N N . VAL A 1 81 ? 0.774 -12.165 -10.289 1.00 97.75 81 VAL A N 1
ATOM 617 C CA . VAL A 1 81 ? 0.123 -13.112 -9.375 1.00 97.75 81 VAL A CA 1
ATOM 618 C C . VAL A 1 81 ? 0.341 -14.552 -9.825 1.00 97.75 81 VAL A C 1
ATOM 620 O O . VAL A 1 81 ? 0.708 -15.392 -9.010 1.00 97.75 81 VAL A O 1
ATOM 623 N N . GLN A 1 82 ? 0.209 -14.844 -11.122 1.00 97.94 82 GLN A N 1
ATOM 624 C CA . GLN A 1 82 ? 0.501 -16.177 -11.671 1.00 97.94 82 GLN A CA 1
ATOM 625 C C . GLN A 1 82 ? 1.962 -16.602 -11.455 1.00 97.94 82 GLN A C 1
ATOM 627 O O . GLN A 1 82 ? 2.248 -17.789 -11.314 1.00 97.94 82 GLN A O 1
ATOM 632 N N . ARG A 1 83 ? 2.886 -15.636 -11.404 1.00 97.44 83 ARG A N 1
ATOM 633 C CA . ARG A 1 83 ? 4.312 -15.852 -11.103 1.00 97.44 83 ARG A CA 1
ATOM 634 C C . ARG A 1 83 ? 4.627 -15.904 -9.608 1.00 97.44 83 ARG A C 1
ATOM 636 O O . ARG A 1 83 ? 5.783 -16.109 -9.255 1.00 97.44 83 ARG A O 1
ATOM 643 N N . SER A 1 84 ? 3.639 -15.712 -8.735 1.00 96.75 84 SER A N 1
ATOM 644 C CA . SER A 1 84 ? 3.812 -15.643 -7.277 1.00 96.75 84 SER A CA 1
ATOM 645 C C . SER A 1 84 ? 4.752 -14.526 -6.792 1.00 96.75 84 SER A C 1
ATOM 647 O O . SER A 1 84 ? 5.233 -14.582 -5.661 1.00 96.75 84 SER A O 1
ATOM 649 N N . VAL A 1 85 ? 5.007 -13.497 -7.611 1.00 97.38 85 VAL A N 1
ATOM 650 C CA . VAL A 1 85 ? 5.775 -12.302 -7.193 1.00 97.38 85 VAL A CA 1
ATOM 651 C C . VAL A 1 85 ? 4.882 -11.244 -6.535 1.00 97.38 85 VAL A C 1
ATOM 653 O O . VAL A 1 85 ? 5.372 -10.337 -5.869 1.00 97.38 85 VAL A O 1
ATOM 656 N N . VAL A 1 86 ? 3.563 -11.394 -6.674 1.00 97.44 86 VAL A N 1
ATOM 657 C CA . VAL A 1 86 ? 2.517 -10.642 -5.971 1.00 97.44 86 VAL A CA 1
ATOM 658 C C . VAL A 1 86 ? 1.455 -11.638 -5.506 1.00 97.44 86 VAL A C 1
ATOM 660 O O . VAL A 1 86 ? 1.167 -12.607 -6.203 1.00 97.44 86 VAL A O 1
ATOM 663 N N . VAL A 1 87 ? 0.846 -11.415 -4.343 1.00 94.44 87 VAL A N 1
ATOM 664 C CA . VAL A 1 87 ? -0.246 -12.257 -3.831 1.00 94.44 87 VAL A CA 1
ATOM 665 C C . VAL A 1 87 ? -1.474 -11.397 -3.567 1.00 94.44 87 VAL A C 1
ATOM 667 O O . VAL A 1 87 ? -1.423 -10.483 -2.747 1.00 94.44 87 VAL A O 1
ATOM 670 N N . ARG A 1 88 ? -2.592 -11.715 -4.227 1.00 91.81 88 ARG A N 1
ATOM 671 C CA . ARG A 1 88 ? -3.891 -11.097 -3.930 1.00 91.81 88 ARG A CA 1
ATOM 672 C C . ARG A 1 88 ? -4.436 -11.624 -2.614 1.00 91.81 88 ARG A C 1
ATOM 674 O O . ARG A 1 88 ? -4.423 -12.833 -2.379 1.00 91.81 88 ARG A O 1
ATOM 681 N N . ARG A 1 89 ? -4.929 -10.724 -1.772 1.00 84.81 89 ARG A N 1
ATOM 682 C CA . ARG A 1 89 ? -5.601 -11.055 -0.516 1.00 84.81 89 ARG A CA 1
ATOM 683 C C . ARG A 1 89 ? -6.906 -10.264 -0.416 1.00 84.81 89 ARG A C 1
ATOM 685 O O . ARG A 1 89 ? -6.916 -9.093 -0.798 1.00 84.81 89 ARG A O 1
ATOM 692 N N . PRO A 1 90 ? -7.991 -10.856 0.112 1.00 77.88 90 PRO A N 1
ATOM 693 C CA . PRO A 1 90 ? -9.067 -10.037 0.650 1.00 77.88 90 PRO A CA 1
ATOM 694 C C . PRO A 1 90 ? -8.478 -9.196 1.780 1.00 77.88 90 PRO A C 1
ATOM 696 O O . PRO A 1 90 ? -7.596 -9.666 2.506 1.00 77.88 90 PRO A O 1
ATOM 699 N N . GLY A 1 91 ? -8.924 -7.958 1.931 1.00 74.44 91 GLY A N 1
ATOM 700 C CA . GLY A 1 91 ? -8.330 -7.123 2.949 1.00 74.44 91 GLY A CA 1
ATOM 701 C C . GLY A 1 91 ? -9.211 -5.991 3.408 1.00 74.44 91 GLY A C 1
ATOM 702 O O . GLY A 1 91 ? -10.085 -5.494 2.707 1.00 74.44 91 GLY A O 1
ATOM 703 N N . VAL A 1 92 ? -8.925 -5.591 4.638 1.00 80.56 92 VAL A N 1
ATOM 704 C CA . VAL A 1 92 ? -9.416 -4.352 5.211 1.00 80.56 92 VAL A CA 1
ATOM 705 C C . VAL A 1 92 ? -8.386 -3.259 4.934 1.00 80.56 92 VAL A C 1
ATOM 707 O O . VAL A 1 92 ? -7.182 -3.524 5.004 1.00 80.56 92 VAL A O 1
ATOM 710 N N . ALA A 1 93 ? -8.828 -2.035 4.648 1.00 79.69 93 ALA A N 1
ATOM 711 C CA . ALA A 1 93 ? -7.971 -0.853 4.485 1.00 79.69 93 ALA A CA 1
ATOM 712 C C . ALA A 1 93 ? -7.335 -0.383 5.816 1.00 79.69 93 ALA A C 1
ATOM 714 O O . ALA A 1 93 ? -7.481 0.761 6.235 1.00 79.69 93 ALA A O 1
ATOM 715 N N . LEU A 1 94 ? -6.653 -1.287 6.523 1.00 86.44 94 LEU A N 1
ATOM 716 C CA . LEU A 1 94 ? -5.876 -1.007 7.724 1.00 86.44 94 LEU A CA 1
ATOM 717 C C . LEU A 1 94 ? -4.409 -1.328 7.457 1.00 86.44 94 LEU A C 1
ATOM 719 O O . LEU A 1 94 ? -4.078 -2.399 6.955 1.00 86.44 94 LEU A O 1
ATOM 723 N N . LEU A 1 95 ? -3.542 -0.391 7.823 1.00 82.81 95 LEU A N 1
ATOM 724 C CA . LEU A 1 95 ? -2.104 -0.450 7.584 1.00 82.81 95 LEU A CA 1
ATOM 725 C C . LEU A 1 95 ? -1.377 -0.364 8.920 1.00 82.81 95 LEU A C 1
ATOM 727 O O . LEU A 1 95 ? -1.595 0.579 9.684 1.00 82.81 95 LEU A O 1
ATOM 731 N N . GLY A 1 96 ? -0.527 -1.340 9.216 1.00 83.25 96 GLY A N 1
ATOM 732 C CA . GLY A 1 96 ? 0.244 -1.350 10.452 1.00 83.25 96 GLY A CA 1
ATOM 733 C C . GLY A 1 96 ? 0.698 -2.743 10.885 1.00 83.25 96 GLY A C 1
ATOM 734 O O . GLY A 1 96 ? 0.237 -3.751 10.352 1.00 83.25 96 GLY A O 1
ATOM 735 N N . PRO A 1 97 ? 1.604 -2.810 11.877 1.00 81.50 97 PRO A N 1
ATOM 736 C CA . PRO A 1 97 ? 2.200 -4.068 12.321 1.00 81.50 97 PRO A CA 1
ATOM 737 C C . PRO A 1 97 ? 1.212 -4.965 13.073 1.00 81.50 97 PRO A C 1
ATOM 739 O O . PRO A 1 97 ? 1.332 -6.183 13.012 1.00 81.50 97 PRO A O 1
ATOM 742 N N . THR A 1 98 ? 0.236 -4.376 13.767 1.00 92.00 98 THR A N 1
ATOM 743 C CA . THR A 1 98 ? -0.825 -5.098 14.476 1.00 92.00 98 THR A CA 1
ATOM 744 C C . THR A 1 98 ? -2.182 -4.503 14.141 1.00 92.00 98 THR A C 1
ATOM 746 O O . THR A 1 98 ? -2.271 -3.322 13.798 1.00 92.00 98 THR A O 1
ATOM 749 N N . VAL A 1 99 ? -3.254 -5.283 14.279 1.00 93.19 99 VAL A N 1
ATOM 750 C CA . VAL A 1 99 ? -4.622 -4.817 13.987 1.00 93.19 99 VAL A CA 1
ATOM 751 C C . VAL A 1 99 ? -5.000 -3.608 14.848 1.00 93.19 99 VAL A C 1
ATOM 753 O O . VAL A 1 99 ? -5.596 -2.653 14.352 1.00 93.19 99 VAL A O 1
ATOM 756 N N . GLY A 1 100 ? -4.600 -3.599 16.123 1.00 96.00 100 GLY A N 1
ATOM 757 C CA . GLY A 1 100 ? -4.844 -2.478 17.031 1.00 96.00 100 GLY A CA 1
ATOM 758 C C . GLY A 1 100 ? -4.105 -1.207 16.624 1.00 96.00 100 GLY A C 1
ATOM 759 O O . GLY A 1 100 ? -4.711 -0.136 16.584 1.00 96.00 100 GLY A O 1
ATOM 760 N N . ALA A 1 101 ? -2.817 -1.324 16.284 1.00 93.50 101 ALA A N 1
ATOM 761 C CA . ALA A 1 101 ? -2.027 -0.189 15.814 1.00 93.50 101 ALA A CA 1
ATOM 762 C C . ALA A 1 101 ? -2.542 0.331 14.467 1.00 93.50 101 ALA A C 1
ATOM 764 O O . ALA A 1 101 ? -2.606 1.539 14.267 1.00 93.50 101 ALA A O 1
ATOM 765 N N . ALA A 1 102 ? -2.957 -0.568 13.574 1.00 92.56 102 ALA A N 1
ATOM 766 C CA . ALA A 1 102 ? -3.470 -0.215 12.261 1.00 92.56 102 ALA A CA 1
ATOM 767 C C . ALA A 1 102 ? -4.811 0.530 12.344 1.00 92.56 102 ALA A C 1
ATOM 769 O O . ALA A 1 102 ? -4.984 1.557 11.693 1.00 92.56 102 ALA A O 1
ATOM 770 N N . LEU A 1 103 ? -5.731 0.077 13.204 1.00 95.44 103 LEU A N 1
ATOM 771 C CA . LEU A 1 103 ? -7.005 0.761 13.437 1.00 95.44 103 LEU A CA 1
ATOM 772 C C . LEU A 1 103 ? -6.814 2.128 14.106 1.00 95.44 103 LEU A C 1
ATOM 774 O O . LEU A 1 103 ? -7.363 3.127 13.642 1.00 95.44 103 LEU A O 1
ATOM 778 N N . ALA A 1 104 ? -5.986 2.199 15.150 1.00 95.69 104 ALA A N 1
ATOM 779 C CA . ALA A 1 104 ? -5.668 3.468 15.800 1.00 95.69 104 ALA A CA 1
ATOM 780 C C . ALA A 1 104 ? -4.891 4.414 14.865 1.00 95.69 104 ALA A C 1
ATOM 782 O O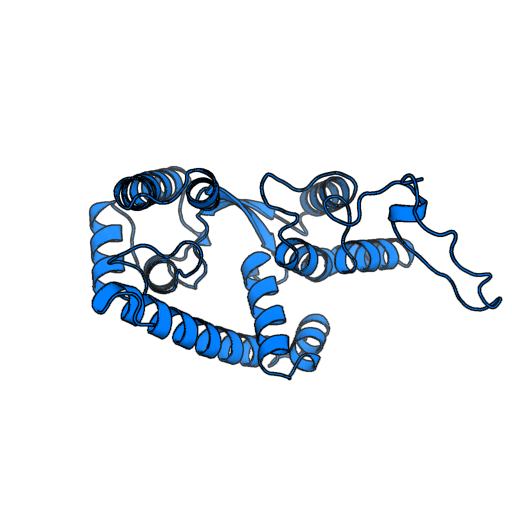 . ALA A 1 104 ? -5.025 5.630 14.958 1.00 95.69 104 ALA A O 1
ATOM 783 N N . GLY A 1 105 ? -4.095 3.875 13.946 1.00 93.31 105 GLY A N 1
ATOM 784 C CA . GLY A 1 105 ? -3.347 4.623 12.939 1.00 93.31 105 GLY A CA 1
ATOM 785 C C . GLY A 1 105 ? -4.150 4.986 11.685 1.00 93.31 105 GLY A C 1
ATOM 786 O O . GLY A 1 105 ? -3.598 5.604 10.770 1.00 93.31 105 GLY A O 1
ATOM 787 N N . SER A 1 106 ? -5.423 4.591 11.597 1.00 92.25 106 SER A N 1
ATOM 788 C CA . SER A 1 106 ? -6.211 4.720 10.371 1.00 92.25 106 SER A CA 1
ATOM 789 C C . SER A 1 106 ? -6.614 6.171 10.105 1.00 92.25 106 SER A C 1
ATOM 791 O O . SER A 1 106 ? -7.252 6.813 10.944 1.00 92.25 106 SER A O 1
ATOM 793 N N . ILE A 1 107 ? -6.245 6.681 8.928 1.00 91.06 107 ILE A N 1
ATOM 794 C CA . ILE A 1 107 ? -6.595 8.027 8.435 1.00 91.06 107 ILE A CA 1
ATOM 795 C C . ILE A 1 107 ? -7.469 7.989 7.178 1.00 91.06 107 ILE A C 1
ATOM 797 O O . ILE A 1 107 ? -8.156 8.966 6.898 1.00 91.06 107 ILE A O 1
ATOM 801 N N . ASP A 1 108 ? -7.460 6.873 6.447 1.00 85.44 108 ASP A N 1
ATOM 802 C CA . ASP A 1 108 ? -8.252 6.649 5.238 1.00 85.44 108 ASP A CA 1
ATOM 803 C C . ASP A 1 108 ? -8.719 5.179 5.236 1.00 85.44 108 ASP A C 1
ATOM 805 O O . ASP A 1 108 ? -7.976 4.310 4.784 1.00 85.44 108 ASP A O 1
ATOM 809 N N . PRO A 1 109 ? -9.878 4.868 5.851 1.00 88.00 109 PRO A N 1
ATOM 810 C CA . PRO A 1 109 ? -10.819 5.802 6.467 1.00 88.00 109 PRO A CA 1
ATOM 811 C C . PRO A 1 109 ? -10.432 6.213 7.896 1.00 88.00 109 PRO A C 1
ATOM 813 O O . PRO A 1 109 ? -9.904 5.429 8.687 1.00 88.00 109 PRO A O 1
ATOM 816 N N . TYR A 1 110 ? -10.784 7.443 8.266 1.00 92.25 110 TYR A N 1
ATOM 817 C CA . TYR A 1 110 ? -10.791 7.881 9.659 1.00 92.25 110 TYR A CA 1
ATOM 818 C C . TYR A 1 110 ? -12.065 7.394 10.357 1.00 92.25 110 TYR A C 1
ATOM 820 O O . TYR A 1 110 ? -13.177 7.686 9.912 1.00 92.25 110 TYR A O 1
ATOM 828 N N . VAL A 1 111 ? -11.921 6.680 11.473 1.00 94.00 111 VAL A N 1
ATOM 829 C CA . VAL A 1 111 ? -13.046 6.110 12.219 1.00 94.00 111 VAL A CA 1
ATOM 830 C C . VAL A 1 111 ? -13.221 6.868 13.530 1.00 94.00 111 VAL A C 1
ATOM 832 O O . VAL A 1 111 ? -12.440 6.705 14.469 1.00 94.00 111 VAL A O 1
ATOM 835 N N . ARG A 1 112 ? -14.270 7.697 13.599 1.00 93.06 112 ARG A N 1
ATOM 836 C CA . ARG A 1 112 ? -14.585 8.540 14.764 1.00 93.06 112 ARG A CA 1
ATOM 837 C C . ARG A 1 112 ? -14.571 7.729 16.066 1.00 93.06 112 ARG A C 1
ATOM 839 O O . ARG A 1 112 ? -15.214 6.681 16.163 1.00 93.06 112 ARG A O 1
ATOM 846 N N . GLY A 1 113 ? -13.853 8.230 17.070 1.00 93.81 113 GLY A N 1
ATOM 847 C CA . GLY A 1 113 ? -13.710 7.594 18.379 1.00 93.81 113 GLY A CA 1
ATOM 848 C C . GLY A 1 113 ? -12.808 6.352 18.438 1.00 93.81 113 GLY A C 1
ATOM 849 O O . GLY A 1 113 ? -12.667 5.807 19.534 1.00 93.81 113 GLY A O 1
ATOM 850 N N . LEU A 1 114 ? -12.211 5.915 17.320 1.00 96.31 114 LEU A N 1
ATOM 851 C CA . LEU A 1 114 ? -11.233 4.814 17.256 1.00 96.31 114 LEU A CA 1
ATOM 852 C C . LEU A 1 114 ? -9.877 5.292 16.712 1.00 96.31 114 LEU A C 1
ATOM 854 O O . LEU A 1 114 ? -8.842 5.052 17.336 1.00 96.31 114 LEU A O 1
ATOM 858 N N . SER A 1 115 ? -9.875 6.013 15.588 1.00 95.38 115 SER A N 1
ATOM 859 C CA . SER A 1 115 ? -8.666 6.592 15.002 1.00 95.38 115 SER A CA 1
ATOM 860 C C . SER A 1 115 ? -7.995 7.565 15.976 1.00 95.38 115 SER A C 1
ATOM 862 O O . SER A 1 115 ? -8.606 8.490 16.505 1.00 95.38 115 SER A O 1
ATOM 864 N N . GLY A 1 116 ? -6.710 7.339 16.225 1.00 94.94 116 GLY A N 1
ATOM 865 C CA . GLY A 1 116 ? -5.886 8.057 17.189 1.00 94.94 116 GLY A CA 1
ATOM 866 C C . GLY A 1 116 ? -6.239 7.799 18.661 1.00 94.94 116 GLY A C 1
ATOM 867 O O . GLY A 1 116 ? -5.768 8.540 19.526 1.00 94.94 116 GLY A O 1
ATOM 868 N N . GLU A 1 117 ? -7.032 6.758 18.942 1.00 95.56 117 GLU A N 1
ATOM 869 C CA . GLU A 1 117 ? -7.423 6.286 20.279 1.00 95.56 117 GLU A CA 1
ATOM 870 C C . GLU A 1 117 ? -7.032 4.795 20.444 1.00 95.56 117 GLU A C 1
ATOM 872 O O . GLU A 1 117 ? -7.879 3.908 20.269 1.00 95.56 117 GLU A O 1
ATOM 877 N N . PRO A 1 118 ? -5.756 4.475 20.751 1.00 95.88 118 PRO A N 1
ATOM 878 C CA . PRO A 1 118 ? -5.256 3.095 20.819 1.00 95.88 118 PRO A CA 1
ATOM 879 C C . PRO A 1 118 ? -6.047 2.182 21.761 1.00 95.88 118 PRO A C 1
ATOM 881 O O . PRO A 1 118 ? -6.365 1.043 21.417 1.00 95.88 118 PRO A O 1
ATOM 884 N N . GLU A 1 119 ? -6.424 2.683 22.934 1.00 97.31 119 GLU A N 1
ATOM 885 C CA . GLU A 1 119 ? -7.152 1.933 23.956 1.00 97.31 119 GLU A CA 1
ATOM 886 C C . GLU A 1 119 ? -8.577 1.612 23.502 1.00 97.31 119 GLU A C 1
ATOM 888 O O . GLU A 1 119 ? -9.046 0.486 23.688 1.00 97.31 119 GLU A O 1
ATOM 893 N N . ARG A 1 120 ? -9.255 2.576 22.865 1.00 97.19 120 ARG A N 1
ATOM 894 C CA . ARG A 1 120 ? -10.611 2.386 22.327 1.00 97.19 120 ARG A CA 1
ATOM 895 C C . ARG A 1 120 ? -10.605 1.457 21.122 1.00 97.19 120 ARG A C 1
ATOM 897 O O . ARG A 1 120 ? -11.466 0.587 21.038 1.00 97.19 120 ARG A O 1
ATOM 904 N N . SER A 1 121 ? -9.612 1.591 20.244 1.00 97.31 121 SER A N 1
ATOM 905 C CA . SER A 1 121 ? -9.386 0.668 19.128 1.00 97.31 121 SER A CA 1
ATOM 906 C C . SER A 1 121 ? -9.183 -0.761 19.626 1.00 97.31 121 SER A C 1
ATOM 908 O O . SER A 1 121 ? -9.847 -1.683 19.159 1.00 97.31 121 SER A O 1
ATOM 910 N N . ALA A 1 122 ? -8.335 -0.953 20.638 1.00 97.62 122 ALA A N 1
ATOM 911 C CA . ALA A 1 122 ? -8.103 -2.267 21.224 1.00 97.62 122 ALA A CA 1
ATOM 912 C C . ALA A 1 122 ? -9.348 -2.836 21.927 1.00 97.62 122 ALA A C 1
ATOM 914 O O . ALA A 1 122 ? -9.596 -4.036 21.847 1.00 97.62 122 ALA A O 1
ATOM 915 N N . ALA A 1 123 ? -10.128 -2.009 22.631 1.00 98.00 123 ALA A N 1
ATOM 916 C CA . ALA A 1 123 ? -11.384 -2.438 23.250 1.00 98.00 123 ALA A CA 1
ATOM 917 C C . ALA A 1 123 ? -12.405 -2.889 22.197 1.00 98.00 123 ALA A C 1
ATOM 919 O O . ALA A 1 123 ? -12.932 -3.994 22.297 1.00 98.00 123 ALA A O 1
ATOM 920 N N . PHE A 1 124 ? -12.593 -2.089 21.147 1.00 97.62 124 PHE A N 1
ATOM 921 C CA . PHE A 1 124 ? -13.486 -2.405 20.036 1.00 97.62 124 PHE A CA 1
ATOM 922 C C . PHE A 1 124 ? -13.119 -3.719 19.331 1.00 97.62 124 PHE A C 1
ATOM 924 O O . PHE A 1 124 ? -13.990 -4.540 19.063 1.00 97.62 124 PHE A O 1
ATOM 931 N N . LEU A 1 125 ? -11.830 -3.958 19.074 1.00 96.94 125 LEU A N 1
ATOM 932 C CA . LEU A 1 125 ? -11.382 -5.214 18.463 1.00 96.94 125 LEU A CA 1
ATOM 933 C C . LEU A 1 125 ? -11.704 -6.425 19.349 1.00 96.94 125 LEU A C 1
ATOM 935 O O . LEU A 1 125 ? -12.226 -7.427 18.860 1.00 96.94 125 LEU A O 1
ATOM 939 N N . ARG A 1 126 ? -11.481 -6.314 20.666 1.00 96.75 126 ARG A N 1
ATOM 940 C CA . ARG A 1 126 ? -11.807 -7.389 21.620 1.00 96.75 126 ARG A CA 1
ATOM 941 C C . ARG A 1 126 ? -13.304 -7.668 21.703 1.00 96.75 126 ARG A C 1
ATOM 943 O O . ARG A 1 126 ? -13.687 -8.831 21.785 1.00 96.75 126 ARG A O 1
ATOM 950 N N . GLU A 1 127 ? -14.147 -6.637 21.638 1.00 96.25 127 GLU A N 1
ATOM 951 C CA . GLU A 1 127 ? -15.611 -6.789 21.567 1.00 96.25 127 GLU A CA 1
ATOM 952 C C . GLU A 1 127 ? -16.053 -7.613 20.351 1.00 96.25 127 GLU A C 1
ATOM 954 O O . GLU A 1 127 ? -17.166 -8.132 20.333 1.00 96.25 127 GLU A O 1
ATOM 959 N N . HIS A 1 128 ? -15.213 -7.718 19.319 1.00 94.56 128 HIS A N 1
ATOM 960 C CA . HIS A 1 128 ? -15.489 -8.456 18.084 1.00 94.56 128 HIS A CA 1
ATOM 961 C C . HIS A 1 128 ? -14.642 -9.727 17.950 1.00 94.56 128 HIS A C 1
ATOM 963 O O . HIS A 1 128 ? -14.582 -10.323 16.879 1.00 94.56 128 HIS A O 1
ATOM 969 N N . GLY A 1 129 ? -14.006 -10.168 19.042 1.00 93.81 129 GLY A N 1
ATOM 970 C CA . GLY A 1 129 ? -13.231 -11.408 19.077 1.00 93.81 129 GLY A CA 1
ATOM 971 C C . GLY A 1 129 ? -11.905 -11.344 18.316 1.00 93.81 129 GLY A C 1
ATOM 972 O O . GLY A 1 129 ? -11.376 -12.387 17.937 1.00 93.81 129 GLY A O 1
ATOM 973 N N . ILE A 1 130 ? -11.367 -10.144 18.084 1.00 95.62 130 ILE A N 1
ATOM 974 C CA . ILE A 1 130 ? -10.102 -9.930 17.374 1.00 95.62 130 ILE A CA 1
ATOM 975 C C . ILE A 1 130 ? -9.020 -9.529 18.379 1.00 95.62 130 ILE A C 1
ATOM 977 O O . ILE A 1 130 ? -9.209 -8.612 19.183 1.00 95.62 130 ILE A O 1
ATOM 981 N N . ASP A 1 131 ? -7.870 -10.203 18.324 1.00 95.44 131 ASP A N 1
ATOM 982 C CA . ASP A 1 131 ? -6.703 -9.836 19.125 1.00 95.44 131 ASP A CA 1
ATOM 983 C C . ASP A 1 131 ? -6.052 -8.559 18.556 1.00 95.44 131 ASP A C 1
ATOM 985 O O . ASP A 1 131 ? -5.530 -8.583 17.439 1.00 95.44 131 ASP A O 1
ATOM 989 N N . P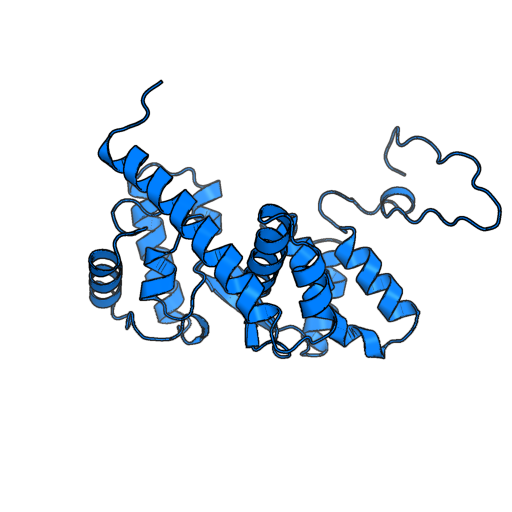RO A 1 132 ? -6.029 -7.435 19.300 1.00 96.38 132 PRO A N 1
ATOM 990 C CA . PRO A 1 132 ? -5.420 -6.195 18.822 1.00 96.38 132 PRO A CA 1
ATOM 991 C C . PRO A 1 132 ? -3.896 -6.277 18.650 1.00 96.38 132 PRO A C 1
ATOM 993 O O . PRO A 1 132 ? -3.311 -5.386 18.030 1.00 96.38 132 PRO A O 1
ATOM 996 N N . THR A 1 133 ? -3.243 -7.296 19.212 1.00 95.94 133 THR A N 1
ATOM 997 C CA . THR A 1 133 ? -1.796 -7.517 19.090 1.00 95.94 133 THR A CA 1
ATOM 998 C C . THR A 1 133 ? -1.422 -8.419 17.917 1.00 95.94 133 THR A C 1
ATOM 1000 O O . THR A 1 133 ? -0.256 -8.436 17.526 1.00 95.94 133 THR A O 1
ATOM 1003 N N . GLY A 1 134 ? -2.402 -9.103 17.318 1.00 91.94 134 GLY A N 1
ATOM 1004 C CA . GLY A 1 134 ? -2.194 -9.940 16.143 1.00 91.94 134 GLY A CA 1
ATOM 1005 C C . GLY A 1 134 ? -1.768 -9.121 14.915 1.00 91.94 134 GLY A C 1
ATOM 1006 O O . GLY A 1 134 ? -2.194 -7.966 14.777 1.00 91.94 134 GLY A O 1
ATOM 1007 N N . PRO A 1 135 ? -0.946 -9.680 14.010 1.00 88.25 135 PRO A N 1
ATOM 1008 C CA . PRO A 1 135 ? -0.613 -9.050 12.736 1.00 88.25 135 PRO A CA 1
ATOM 1009 C C . PRO A 1 135 ? -1.846 -8.868 11.847 1.00 88.25 135 PRO A C 1
ATOM 1011 O O . PRO A 1 135 ? -2.687 -9.758 11.748 1.00 88.25 135 PRO A O 1
ATOM 1014 N N . VAL A 1 136 ? -1.931 -7.746 11.123 1.00 85.12 136 VAL A N 1
ATOM 1015 C CA . VAL A 1 136 ? -3.048 -7.493 10.185 1.00 85.12 136 VAL A CA 1
ATOM 1016 C C . VAL A 1 136 ? -3.150 -8.594 9.127 1.00 85.12 136 VAL A C 1
ATOM 1018 O O . VAL A 1 136 ? -4.242 -9.053 8.805 1.00 85.12 136 VAL A O 1
ATOM 1021 N N . GLY A 1 137 ? -2.005 -9.057 8.621 1.00 79.25 137 GLY A N 1
ATOM 1022 C CA . GLY A 1 137 ? -1.935 -10.096 7.594 1.00 79.25 137 GLY A CA 1
ATOM 1023 C C . GLY A 1 137 ? -2.321 -11.505 8.058 1.00 79.25 137 GLY A C 1
ATOM 1024 O O . GLY A 1 137 ? -2.352 -12.398 7.213 1.00 79.25 137 GLY A O 1
ATOM 1025 N N . GLU A 1 138 ? -2.582 -11.706 9.353 1.00 84.12 138 GLU A N 1
ATOM 1026 C CA . GLU A 1 138 ? -3.012 -12.982 9.945 1.00 84.12 138 GLU A CA 1
ATOM 1027 C C . GLU A 1 138 ? -4.512 -13.023 10.265 1.00 84.12 138 GLU A C 1
ATOM 1029 O O . GLU A 1 138 ? -5.004 -14.052 10.725 1.00 84.12 138 GLU A O 1
ATOM 1034 N N . LEU A 1 139 ? -5.253 -11.940 9.997 1.00 86.12 139 LEU A N 1
ATOM 1035 C CA . LEU A 1 139 ? -6.710 -11.964 10.081 1.00 86.12 139 LEU A CA 1
ATOM 1036 C C . LEU A 1 139 ? -7.266 -13.009 9.112 1.00 86.12 139 LEU A C 1
ATOM 1038 O O . LEU A 1 139 ? -7.045 -12.938 7.900 1.00 86.12 139 LEU A O 1
ATOM 1042 N N . ASP A 1 140 ? -8.021 -13.970 9.639 1.00 87.00 140 ASP A N 1
ATOM 1043 C CA . ASP A 1 140 ? -8.717 -14.930 8.792 1.00 87.00 140 ASP A CA 1
ATOM 1044 C C . ASP A 1 140 ? -9.909 -14.274 8.064 1.00 87.00 140 ASP A C 1
ATOM 1046 O O . ASP A 1 140 ? -10.272 -13.115 8.297 1.00 87.00 140 ASP A O 1
ATOM 1050 N N . ALA A 1 141 ? -10.537 -15.009 7.145 1.00 85.44 141 ALA A N 1
ATOM 1051 C CA . ALA A 1 141 ? -11.659 -14.489 6.366 1.00 85.44 141 ALA A CA 1
ATOM 1052 C C . ALA A 1 141 ? -12.873 -14.102 7.235 1.00 85.44 141 ALA A C 1
ATOM 1054 O O . ALA A 1 141 ? -13.566 -13.134 6.922 1.00 85.44 141 ALA A O 1
ATOM 1055 N N . ALA A 1 142 ? -13.132 -14.828 8.327 1.00 89.12 142 ALA A N 1
ATOM 1056 C CA . ALA A 1 142 ? -14.256 -14.557 9.218 1.00 89.12 142 ALA A CA 1
ATOM 1057 C C . ALA A 1 142 ? -13.990 -13.320 10.086 1.00 89.12 142 ALA A C 1
ATOM 1059 O O . ALA A 1 142 ? -14.858 -12.455 10.206 1.00 89.12 142 ALA A O 1
ATOM 1060 N N . GLN A 1 143 ? -12.780 -13.196 10.633 1.00 90.88 143 GLN A N 1
ATOM 1061 C CA . GLN A 1 143 ? -12.322 -12.026 11.379 1.00 90.88 143 GLN A CA 1
ATOM 1062 C C . GLN A 1 143 ? -12.294 -10.778 10.494 1.00 90.88 143 GLN A C 1
ATOM 1064 O O . GLN A 1 143 ? -12.781 -9.725 10.904 1.00 90.88 143 GLN A O 1
ATOM 1069 N N . THR A 1 144 ? -11.791 -10.901 9.263 1.00 88.88 144 THR A N 1
ATOM 1070 C CA . THR A 1 144 ? -11.778 -9.808 8.279 1.00 88.88 144 THR A CA 1
ATOM 1071 C C . THR A 1 144 ? -13.200 -9.338 7.976 1.00 88.88 144 THR A C 1
ATOM 1073 O O . THR A 1 144 ? -13.487 -8.147 8.081 1.00 88.88 144 THR A O 1
ATOM 1076 N N . ALA A 1 145 ? -14.121 -10.264 7.685 1.00 89.00 145 ALA A N 1
ATOM 1077 C CA . ALA A 1 145 ? -15.520 -9.933 7.419 1.00 89.00 145 ALA A CA 1
ATOM 1078 C C . ALA A 1 145 ? -16.213 -9.276 8.627 1.00 89.00 145 ALA A C 1
ATOM 1080 O O . ALA A 1 145 ? -16.935 -8.291 8.460 1.00 89.00 145 ALA A O 1
ATOM 1081 N N . ALA A 1 146 ? -15.974 -9.777 9.844 1.00 91.31 146 ALA A N 1
ATOM 1082 C CA . ALA A 1 146 ? -16.525 -9.203 11.072 1.00 91.31 146 ALA A CA 1
ATOM 1083 C C . ALA A 1 146 ? -16.013 -7.775 11.320 1.00 91.31 146 ALA A C 1
ATOM 1085 O O . ALA A 1 146 ? -16.802 -6.878 11.628 1.00 91.31 146 ALA A O 1
ATOM 1086 N N . LEU A 1 147 ? -14.709 -7.544 11.132 1.00 92.56 147 LEU A N 1
ATOM 1087 C CA . LEU A 1 147 ? -14.101 -6.223 11.270 1.00 92.56 147 LEU A CA 1
ATOM 1088 C C . LEU A 1 147 ? -14.655 -5.239 10.236 1.00 92.56 147 LEU A C 1
ATOM 1090 O O . LEU A 1 147 ? -15.086 -4.146 10.602 1.00 92.56 147 LEU A O 1
ATOM 1094 N N . VAL A 1 148 ? -14.696 -5.638 8.962 1.00 91.50 148 VAL A N 1
ATOM 1095 C CA . VAL A 1 148 ? -15.241 -4.818 7.870 1.00 91.50 148 VAL A CA 1
ATOM 1096 C C . VAL A 1 148 ? -16.701 -4.458 8.139 1.00 91.50 148 VAL A C 1
ATOM 1098 O O . VAL A 1 148 ? -17.060 -3.287 8.033 1.00 91.50 148 VAL A O 1
ATOM 1101 N N . ALA A 1 149 ? -17.540 -5.420 8.533 1.00 92.56 149 ALA A N 1
ATOM 1102 C CA . ALA A 1 149 ? -18.954 -5.175 8.823 1.00 92.56 149 ALA A CA 1
ATOM 1103 C C . ALA A 1 149 ? -19.147 -4.171 9.970 1.00 92.56 149 ALA A C 1
ATOM 1105 O O . ALA A 1 149 ? -19.981 -3.267 9.887 1.00 92.56 149 ALA A O 1
ATOM 1106 N N . ALA A 1 150 ? -18.351 -4.291 11.028 1.00 94.38 150 ALA A N 1
ATOM 1107 C CA . ALA A 1 150 ? -18.452 -3.411 12.180 1.00 94.38 150 ALA A CA 1
ATOM 1108 C C . ALA A 1 150 ? -17.923 -1.995 11.923 1.00 94.38 150 ALA A C 1
ATOM 1110 O O . ALA A 1 150 ? -18.522 -1.014 12.375 1.00 94.38 150 ALA A O 1
ATOM 1111 N N . LEU A 1 151 ? -16.818 -1.871 11.182 1.00 94.75 151 LEU A N 1
ATOM 1112 C CA . LEU A 1 151 ? -16.305 -0.574 10.743 1.00 94.75 151 LEU A CA 1
ATOM 1113 C C . LEU A 1 151 ? -17.286 0.098 9.782 1.00 94.75 151 LEU A C 1
ATOM 1115 O O . LEU A 1 151 ? -17.582 1.278 9.954 1.00 94.75 151 LEU A O 1
ATOM 1119 N N . ARG A 1 152 ? -17.860 -0.661 8.842 1.00 94.12 152 ARG A N 1
ATOM 1120 C CA . ARG A 1 152 ? -18.905 -0.195 7.922 1.00 94.12 152 ARG A CA 1
ATOM 1121 C C . ARG A 1 152 ? -20.089 0.396 8.681 1.00 94.12 152 ARG A C 1
ATOM 1123 O O . ARG A 1 152 ? -20.423 1.552 8.449 1.00 94.12 152 ARG A O 1
ATOM 1130 N N . ALA A 1 153 ? -20.645 -0.339 9.645 1.00 94.44 153 ALA A N 1
ATOM 1131 C CA . ALA A 1 153 ? -21.764 0.138 10.457 1.00 94.44 153 ALA A CA 1
ATOM 1132 C C . ALA A 1 153 ? -21.435 1.441 11.211 1.00 94.44 153 ALA A C 1
ATOM 1134 O O . ALA A 1 153 ? -22.277 2.333 11.315 1.00 94.44 153 ALA A O 1
ATOM 1135 N N . ARG A 1 154 ? -20.199 1.586 11.712 1.00 94.75 154 ARG A N 1
ATOM 1136 C CA . ARG A 1 154 ? -19.734 2.832 12.345 1.00 94.75 154 ARG A CA 1
ATOM 1137 C C . ARG A 1 154 ? -19.631 3.992 11.358 1.00 94.75 154 ARG A C 1
ATOM 1139 O O . ARG A 1 154 ? -20.077 5.088 11.688 1.00 94.75 154 ARG A O 1
ATOM 1146 N N . LEU A 1 155 ? -19.028 3.777 10.188 1.00 94.06 155 LEU A N 1
ATOM 1147 C CA . LEU A 1 155 ? -18.868 4.824 9.175 1.00 94.06 155 LEU A CA 1
ATOM 1148 C C . LEU A 1 155 ? -20.230 5.280 8.634 1.00 94.06 155 LEU A C 1
ATOM 1150 O O . LEU A 1 155 ? -20.493 6.479 8.567 1.00 94.06 155 LEU A O 1
ATOM 1154 N N . GLU A 1 156 ? -21.127 4.340 8.334 1.00 94.62 156 GLU A N 1
ATOM 1155 C CA . GLU A 1 156 ? -22.497 4.628 7.893 1.00 94.62 156 GLU A CA 1
ATOM 1156 C C . GLU A 1 156 ? -23.294 5.359 8.981 1.00 94.62 156 GLU A C 1
ATOM 1158 O O . GLU A 1 156 ? -23.923 6.381 8.708 1.00 94.62 156 GLU A O 1
ATOM 1163 N N . GLY A 1 157 ? -23.207 4.906 10.237 1.00 93.75 157 GLY A N 1
ATOM 1164 C CA . GLY A 1 157 ? -23.830 5.580 11.381 1.00 93.75 157 GLY A CA 1
ATOM 1165 C C . GLY A 1 157 ? -23.289 6.992 11.637 1.00 93.75 157 GLY A C 1
ATOM 1166 O O . GLY A 1 157 ? -23.987 7.823 12.216 1.00 93.75 157 GLY A O 1
ATOM 1167 N N . ALA A 1 158 ? -22.069 7.286 11.178 1.00 91.25 158 ALA A N 1
ATOM 1168 C CA . ALA A 1 158 ? -21.467 8.617 11.201 1.00 91.25 158 ALA A CA 1
ATOM 1169 C C . ALA A 1 158 ? -21.799 9.468 9.957 1.00 91.25 158 ALA A C 1
ATOM 1171 O O . ALA A 1 158 ? -21.341 10.608 9.872 1.00 91.25 158 ALA A O 1
ATOM 1172 N N . GLY A 1 159 ? -22.588 8.947 9.010 1.00 91.62 159 GLY A N 1
ATOM 1173 C CA . GLY A 1 159 ? -22.998 9.652 7.793 1.00 91.62 159 GLY A CA 1
ATOM 1174 C C . GLY A 1 159 ? -21.922 9.725 6.706 1.00 91.62 159 GLY A C 1
ATOM 1175 O O . GLY A 1 159 ? -21.991 10.604 5.848 1.00 91.62 159 GLY A O 1
ATOM 1176 N N . VAL A 1 160 ? -20.918 8.842 6.737 1.00 92.12 160 VAL A N 1
ATOM 1177 C CA . VAL A 1 160 ? -19.898 8.756 5.680 1.00 92.12 160 VAL A CA 1
ATOM 1178 C C . VAL A 1 160 ? -20.547 8.271 4.382 1.00 92.12 160 VAL A C 1
ATOM 1180 O O . VAL A 1 160 ? -21.354 7.342 4.395 1.00 92.12 160 VAL A O 1
ATOM 1183 N N . LEU A 1 161 ? -20.202 8.906 3.258 1.00 90.38 161 LEU A N 1
ATOM 1184 C CA . LEU A 1 161 ? -20.808 8.584 1.966 1.00 90.38 161 LEU A CA 1
ATOM 1185 C C . LEU A 1 161 ? -20.444 7.154 1.514 1.00 90.38 161 LEU A C 1
ATOM 1187 O O . LEU A 1 161 ? -19.307 6.722 1.741 1.00 90.38 161 LEU A O 1
ATOM 1191 N N . PRO A 1 162 ? -21.369 6.418 0.864 1.00 87.81 162 PRO A N 1
ATOM 1192 C CA . PRO A 1 162 ? -21.177 5.009 0.514 1.00 87.81 162 PRO A CA 1
ATOM 1193 C C . PRO A 1 162 ? -19.901 4.713 -0.278 1.00 87.81 162 PRO A C 1
ATOM 1195 O O . PRO A 1 162 ? -19.277 3.676 -0.062 1.00 87.81 162 PRO A O 1
ATOM 1198 N N . GLU A 1 163 ? -19.484 5.617 -1.163 1.00 85.12 163 GLU A N 1
ATOM 1199 C CA . GLU A 1 163 ? -18.261 5.482 -1.954 1.00 85.12 163 GLU A CA 1
ATOM 1200 C C . GLU A 1 163 ? -16.990 5.456 -1.097 1.00 85.12 163 GLU A C 1
ATOM 1202 O O . GLU A 1 163 ? -16.059 4.727 -1.427 1.00 85.12 163 GLU A O 1
ATOM 1207 N N . PHE A 1 164 ? -16.959 6.174 0.031 1.00 84.75 164 PHE A N 1
ATOM 1208 C CA . PHE A 1 164 ? -15.837 6.134 0.973 1.00 84.75 164 PHE A CA 1
ATOM 1209 C C . PHE A 1 164 ? -15.921 4.919 1.894 1.00 84.75 164 PHE A C 1
ATOM 1211 O O . PHE A 1 164 ? -14.903 4.318 2.220 1.00 84.75 164 PHE A O 1
ATOM 1218 N N . VAL A 1 165 ? -17.131 4.504 2.278 1.00 88.00 165 VAL A N 1
ATOM 1219 C CA . VAL A 1 165 ? -17.327 3.266 3.048 1.00 88.00 165 VAL A CA 1
ATOM 1220 C C . VAL A 1 165 ? -16.902 2.041 2.231 1.00 88.00 165 VAL A C 1
ATOM 1222 O O . VAL A 1 165 ? -16.353 1.090 2.782 1.00 88.00 165 VAL A O 1
ATOM 1225 N N . ALA A 1 166 ? -17.110 2.058 0.912 1.00 83.06 166 ALA A N 1
ATOM 1226 C CA . ALA A 1 166 ? -16.671 0.995 0.012 1.00 83.06 166 ALA A CA 1
ATOM 1227 C C . ALA A 1 166 ? -15.142 0.810 -0.010 1.00 83.06 166 ALA A C 1
ATOM 1229 O O . ALA A 1 166 ? -14.683 -0.299 -0.274 1.00 83.06 166 ALA A O 1
ATOM 1230 N N . LEU A 1 167 ? -14.358 1.840 0.336 1.00 80.38 167 LEU A N 1
ATOM 1231 C CA . LEU A 1 167 ? -12.895 1.742 0.435 1.00 80.38 167 LEU A CA 1
ATOM 1232 C C . LEU A 1 167 ? -12.422 0.858 1.598 1.00 80.38 167 LEU A C 1
ATOM 1234 O O . LEU A 1 167 ? -11.265 0.463 1.610 1.00 80.38 167 LEU A O 1
ATOM 1238 N N . LEU A 1 168 ? -13.290 0.511 2.558 1.00 84.38 168 LEU A N 1
ATOM 1239 C CA . LEU A 1 168 ? -12.928 -0.412 3.641 1.00 84.38 168 LEU A CA 1
ATOM 1240 C C . LEU A 1 168 ? -12.594 -1.820 3.149 1.00 84.38 168 LEU A C 1
ATOM 1242 O O . LEU A 1 168 ? -11.772 -2.488 3.769 1.00 84.38 168 LEU A O 1
ATOM 1246 N N . ASP A 1 169 ? -13.289 -2.268 2.107 1.00 80.19 169 ASP A N 1
ATOM 1247 C CA . ASP A 1 169 ? -13.271 -3.642 1.609 1.00 80.19 169 ASP A CA 1
ATOM 1248 C C . ASP A 1 169 ? -12.674 -3.633 0.204 1.00 80.19 169 ASP A C 1
ATOM 1250 O O . ASP A 1 169 ? -13.384 -3.560 -0.802 1.00 80.19 169 ASP A O 1
ATOM 1254 N N . GLN A 1 170 ? -11.346 -3.571 0.152 1.00 78.62 170 GLN A N 1
ATOM 1255 C CA . GLN A 1 170 ? -10.590 -3.534 -1.094 1.00 78.62 170 GLN A CA 1
ATOM 1256 C C . GLN A 1 170 ? -9.714 -4.777 -1.190 1.00 78.62 170 GLN A C 1
ATOM 1258 O O . GLN A 1 170 ? -9.179 -5.280 -0.200 1.00 78.62 170 GLN A O 1
ATOM 1263 N N . GLU A 1 171 ? -9.551 -5.265 -2.417 1.00 85.25 171 GLU A N 1
ATOM 1264 C CA . GLU A 1 171 ? -8.510 -6.245 -2.696 1.00 85.25 171 GLU A CA 1
ATOM 1265 C C . GLU A 1 171 ? -7.151 -5.636 -2.334 1.00 85.25 171 GLU A C 1
ATOM 1267 O O . GLU A 1 171 ? -6.895 -4.455 -2.572 1.00 85.25 171 GLU A O 1
ATOM 1272 N N . ARG A 1 172 ? -6.293 -6.451 -1.727 1.00 87.81 172 ARG A N 1
ATOM 1273 C CA . ARG A 1 172 ? -4.950 -6.070 -1.305 1.00 87.81 172 ARG A CA 1
ATOM 1274 C C . ARG A 1 172 ? -3.909 -6.898 -2.039 1.00 87.81 172 ARG A C 1
ATOM 1276 O O . ARG A 1 172 ? -4.163 -8.046 -2.417 1.00 87.81 172 ARG A O 1
ATOM 1283 N N . TRP A 1 173 ? -2.714 -6.338 -2.202 1.00 92.75 173 TRP A N 1
ATOM 1284 C CA . TRP A 1 173 ? -1.611 -6.979 -2.918 1.00 92.75 173 TRP A CA 1
ATOM 1285 C C . TRP A 1 173 ? -0.397 -7.092 -2.009 1.00 92.75 173 TRP A C 1
ATOM 1287 O O . TRP A 1 173 ? 0.350 -6.138 -1.809 1.00 92.75 173 TRP A O 1
ATOM 1297 N N . PHE A 1 174 ? -0.187 -8.286 -1.472 1.00 92.38 174 PHE A N 1
ATOM 1298 C CA . PHE A 1 174 ? 0.986 -8.596 -0.672 1.00 92.38 174 PHE A CA 1
ATOM 1299 C C . PHE A 1 174 ? 2.206 -8.822 -1.570 1.00 92.38 174 PHE A C 1
ATOM 1301 O O . PHE A 1 174 ? 2.099 -9.462 -2.620 1.00 92.38 174 PHE A O 1
ATOM 1308 N N . LEU A 1 175 ? 3.363 -8.329 -1.131 1.00 94.94 175 LEU A N 1
ATOM 1309 C CA . LEU A 1 175 ? 4.640 -8.381 -1.839 1.00 94.94 175 LEU A CA 1
ATOM 1310 C C . LEU A 1 175 ? 5.593 -9.342 -1.106 1.00 94.94 175 LEU A C 1
ATOM 1312 O O . LEU A 1 175 ? 6.257 -8.925 -0.152 1.00 94.94 175 LEU A O 1
ATOM 1316 N N . PRO A 1 176 ? 5.690 -10.625 -1.512 1.00 93.94 176 PRO A N 1
ATOM 1317 C CA . PRO A 1 176 ? 6.465 -11.626 -0.778 1.00 93.94 176 PRO A CA 1
ATOM 1318 C C . PRO A 1 176 ? 7.946 -11.281 -0.616 1.00 93.94 176 PRO A C 1
ATOM 1320 O O . PRO A 1 176 ? 8.509 -11.542 0.442 1.00 93.94 176 PRO A O 1
ATOM 1323 N N . SER A 1 177 ? 8.561 -10.658 -1.626 1.00 94.44 177 SER A N 1
ATOM 1324 C CA . SER A 1 177 ? 9.976 -10.263 -1.597 1.00 94.44 177 SER A CA 1
ATOM 1325 C C . SER A 1 177 ? 10.295 -9.204 -0.541 1.00 94.44 177 SER A C 1
ATOM 1327 O O . SER A 1 177 ? 11.437 -9.115 -0.100 1.00 94.44 177 SER A O 1
ATOM 1329 N N . LEU A 1 178 ? 9.297 -8.420 -0.123 1.00 93.31 178 LEU A N 1
ATOM 1330 C CA . LEU A 1 178 ? 9.449 -7.349 0.863 1.00 93.31 178 LEU A CA 1
ATOM 1331 C C . LEU A 1 178 ? 8.740 -7.645 2.191 1.00 93.31 178 LEU A C 1
ATOM 1333 O O . LEU A 1 178 ? 8.953 -6.933 3.170 1.00 93.31 178 LEU A O 1
ATOM 1337 N N . GLY A 1 179 ? 7.885 -8.669 2.238 1.00 89.88 179 GLY A N 1
ATOM 1338 C CA . GLY A 1 179 ? 7.135 -9.038 3.438 1.00 89.88 179 GLY A CA 1
ATOM 1339 C C . GLY A 1 179 ? 6.106 -7.991 3.883 1.00 89.88 179 GLY A C 1
ATOM 1340 O O . GLY A 1 179 ? 5.830 -7.887 5.075 1.00 89.88 179 GLY A O 1
ATOM 1341 N N . LEU A 1 180 ? 5.561 -7.197 2.957 1.00 89.31 180 LEU A N 1
ATOM 1342 C CA . LEU A 1 180 ? 4.632 -6.095 3.249 1.00 89.31 180 LEU A CA 1
ATOM 1343 C C . LEU A 1 180 ? 3.593 -5.904 2.137 1.00 89.31 180 LEU A C 1
ATOM 1345 O O . LEU A 1 180 ? 3.699 -6.501 1.064 1.00 89.31 180 LEU A O 1
ATOM 1349 N N . ASP A 1 181 ? 2.567 -5.100 2.403 1.00 90.75 181 ASP A N 1
ATOM 1350 C CA . ASP A 1 181 ? 1.520 -4.786 1.432 1.00 90.75 181 ASP A CA 1
ATOM 1351 C C . ASP A 1 181 ? 1.977 -3.704 0.441 1.00 90.75 181 ASP A C 1
ATOM 1353 O O . ASP A 1 181 ? 2.707 -2.778 0.792 1.00 90.75 181 ASP A O 1
ATOM 1357 N N . ALA A 1 182 ? 1.549 -3.785 -0.814 1.00 93.94 182 ALA A N 1
ATOM 1358 C CA . ALA A 1 182 ? 1.928 -2.807 -1.827 1.00 93.94 182 ALA A CA 1
ATOM 1359 C C . ALA A 1 182 ? 1.424 -1.386 -1.506 1.00 93.94 182 ALA A C 1
ATOM 1361 O O . ALA A 1 182 ? 2.063 -0.406 -1.897 1.00 93.94 182 ALA A O 1
ATOM 1362 N N . GLU A 1 183 ? 0.346 -1.256 -0.728 1.00 91.94 183 GLU A N 1
ATOM 1363 C CA . GLU A 1 183 ? -0.093 0.031 -0.190 1.00 91.94 183 GLU A CA 1
ATOM 1364 C C . GLU A 1 183 ? 0.827 0.550 0.926 1.00 91.94 183 GLU A C 1
ATOM 1366 O O . GLU A 1 183 ? 1.122 1.747 0.961 1.00 91.94 183 GLU A O 1
ATOM 1371 N N . ASP A 1 184 ? 1.372 -0.323 1.784 1.00 91.56 184 ASP A N 1
ATOM 1372 C CA . ASP A 1 184 ? 2.425 0.067 2.733 1.00 91.56 184 ASP A CA 1
ATOM 1373 C C . ASP A 1 184 ? 3.646 0.599 1.973 1.00 91.56 184 ASP A C 1
ATOM 1375 O O . ASP A 1 184 ? 4.163 1.669 2.298 1.00 91.56 184 ASP A O 1
ATOM 1379 N N . LEU A 1 185 ? 4.081 -0.097 0.914 1.00 95.75 185 LEU A N 1
ATOM 1380 C CA . LEU A 1 185 ? 5.210 0.346 0.090 1.00 95.75 185 LEU A CA 1
ATOM 1381 C C . LEU A 1 185 ? 4.960 1.721 -0.536 1.00 95.75 185 LEU A C 1
ATOM 1383 O O . LEU A 1 185 ? 5.830 2.595 -0.498 1.00 95.75 185 LEU A O 1
ATOM 1387 N N . SER A 1 186 ? 3.761 1.915 -1.087 1.00 95.75 186 SER A N 1
ATOM 1388 C CA . SER A 1 186 ? 3.343 3.178 -1.694 1.00 95.75 186 SER A CA 1
ATOM 1389 C C . SER A 1 186 ? 3.363 4.327 -0.683 1.00 95.75 186 SER A C 1
ATOM 1391 O O . SER A 1 186 ? 3.882 5.414 -0.966 1.00 95.75 186 SER A O 1
ATOM 1393 N N . ASN A 1 187 ? 2.886 4.077 0.540 1.00 94.25 187 ASN A N 1
ATOM 1394 C CA . ASN A 1 187 ? 2.911 5.055 1.624 1.00 94.25 187 ASN A CA 1
ATOM 1395 C C . ASN A 1 187 ? 4.335 5.408 2.059 1.00 94.25 187 ASN A C 1
ATOM 1397 O O . ASN A 1 187 ? 4.631 6.590 2.249 1.00 94.25 187 ASN A O 1
ATOM 1401 N N . LEU A 1 188 ? 5.231 4.420 2.147 1.00 96.06 188 LEU A N 1
ATOM 1402 C CA . LEU A 1 188 ? 6.646 4.644 2.451 1.00 96.06 188 LEU A CA 1
ATOM 1403 C C . LEU A 1 188 ? 7.320 5.508 1.378 1.00 96.06 188 LEU A C 1
ATOM 1405 O O . LEU A 1 188 ? 7.958 6.508 1.709 1.00 96.06 188 LEU A O 1
ATOM 1409 N N . GLN A 1 189 ? 7.145 5.185 0.094 1.00 96.31 189 GLN A N 1
ATOM 1410 C CA . GLN A 1 189 ? 7.703 5.984 -1.005 1.00 96.31 189 GLN A CA 1
ATOM 1411 C C . GLN A 1 189 ? 7.153 7.414 -0.992 1.00 96.31 189 GLN A C 1
ATOM 1413 O O . GLN A 1 189 ? 7.921 8.380 -1.025 1.00 96.31 189 GLN A O 1
ATOM 1418 N N . SER A 1 190 ? 5.836 7.558 -0.846 1.00 95.62 190 SER A N 1
ATOM 1419 C CA . SER A 1 190 ? 5.172 8.861 -0.780 1.00 95.62 190 SER A CA 1
ATOM 1420 C C . SER A 1 190 ? 5.661 9.702 0.400 1.00 95.62 190 SER A C 1
ATOM 1422 O O . SER A 1 190 ? 5.863 10.910 0.262 1.00 95.62 190 SER A O 1
ATOM 1424 N N . ALA A 1 191 ? 5.897 9.081 1.559 1.00 95.81 191 ALA A N 1
ATOM 1425 C CA . ALA A 1 191 ? 6.427 9.763 2.733 1.00 95.81 191 ALA A CA 1
ATOM 1426 C C . ALA A 1 191 ? 7.834 10.325 2.492 1.00 95.81 191 ALA A C 1
ATOM 1428 O O . ALA A 1 191 ? 8.107 11.453 2.896 1.00 95.81 191 ALA A O 1
ATOM 1429 N N . THR A 1 192 ? 8.703 9.598 1.780 1.00 96.44 192 THR A N 1
ATOM 1430 C CA . THR A 1 192 ? 10.041 10.113 1.428 1.00 96.44 192 THR A CA 1
ATOM 1431 C C . THR A 1 192 ? 9.975 11.323 0.495 1.00 96.44 192 THR A C 1
ATOM 1433 O O . THR A 1 192 ? 10.734 12.272 0.674 1.00 96.44 192 THR A O 1
ATOM 1436 N N . GLY A 1 193 ? 9.028 11.341 -0.450 1.00 95.88 193 GLY A N 1
ATOM 1437 C CA . GLY A 1 193 ? 8.778 12.505 -1.304 1.00 95.88 193 GLY A CA 1
ATOM 1438 C C . GLY A 1 193 ? 8.283 13.715 -0.507 1.00 95.88 193 GLY A C 1
ATOM 1439 O O . GLY A 1 193 ? 8.827 14.807 -0.647 1.00 95.88 193 GLY A O 1
ATOM 1440 N N . ARG A 1 194 ? 7.308 13.511 0.392 1.00 95.12 194 ARG A N 1
ATOM 1441 C CA . ARG A 1 194 ? 6.780 14.563 1.286 1.00 95.12 194 ARG A CA 1
ATOM 1442 C C . ARG A 1 194 ? 7.825 15.112 2.257 1.00 95.12 194 ARG A C 1
ATOM 1444 O O . ARG A 1 194 ? 7.749 16.276 2.627 1.00 95.12 194 ARG A O 1
ATOM 1451 N N . ALA A 1 195 ? 8.782 14.284 2.661 1.00 95.12 195 ALA A N 1
ATOM 1452 C CA . ALA A 1 195 ? 9.903 14.669 3.511 1.00 95.12 195 ALA A CA 1
ATOM 1453 C C . ALA A 1 195 ? 11.088 15.262 2.723 1.00 95.12 195 ALA A C 1
ATOM 1455 O O . ALA A 1 195 ? 12.189 15.326 3.264 1.00 95.12 195 ALA A O 1
ATOM 1456 N N . GLU A 1 196 ? 10.899 15.618 1.446 1.00 96.31 196 GLU A N 1
ATOM 1457 C CA . GLU A 1 196 ? 11.928 16.185 0.558 1.00 96.31 196 GLU A CA 1
ATOM 1458 C C . GLU A 1 196 ? 13.200 15.320 0.452 1.00 96.31 196 GLU A C 1
ATOM 1460 O O . GLU A 1 196 ? 14.301 15.797 0.183 1.00 96.31 196 GLU A O 1
ATOM 1465 N N . THR A 1 197 ? 13.049 14.005 0.634 1.00 96.81 197 THR A N 1
ATOM 1466 C CA . THR A 1 197 ? 14.132 13.011 0.575 1.00 96.81 197 THR A CA 1
ATOM 1467 C C . THR A 1 197 ? 13.809 11.852 -0.383 1.00 96.81 197 THR A C 1
ATOM 1469 O O . THR A 1 197 ? 14.028 10.686 -0.041 1.00 96.81 197 THR A O 1
ATOM 1472 N N . PRO A 1 198 ? 13.343 12.117 -1.625 1.00 95.81 198 PRO A N 1
ATOM 1473 C CA . PRO A 1 198 ? 12.896 11.074 -2.559 1.00 95.81 198 PRO A CA 1
ATOM 1474 C C . PRO A 1 198 ? 13.989 10.056 -2.925 1.00 95.81 198 PRO A C 1
ATOM 1476 O O . PRO A 1 198 ? 13.683 8.921 -3.284 1.00 95.81 198 PRO A O 1
ATOM 1479 N N . GLY A 1 199 ? 15.271 10.416 -2.773 1.00 97.75 199 GLY A N 1
ATOM 1480 C CA . GLY A 1 199 ? 16.391 9.486 -2.940 1.00 97.75 199 GLY A CA 1
ATOM 1481 C C . GLY A 1 199 ? 16.330 8.274 -2.002 1.00 97.75 199 GLY A C 1
ATOM 1482 O O . GLY A 1 199 ? 16.838 7.214 -2.352 1.00 97.75 199 GLY A O 1
ATOM 1483 N N . ILE A 1 200 ? 15.655 8.380 -0.850 1.00 97.62 200 ILE A N 1
ATOM 1484 C CA . ILE A 1 200 ? 15.401 7.236 0.038 1.00 97.62 200 ILE A CA 1
ATOM 1485 C C . ILE A 1 200 ? 14.455 6.236 -0.634 1.00 97.62 200 ILE A C 1
ATOM 1487 O O . ILE A 1 200 ? 14.698 5.037 -0.549 1.00 97.62 200 ILE A O 1
ATOM 1491 N N . GLY A 1 201 ? 13.429 6.710 -1.349 1.00 95.88 201 GLY A N 1
ATOM 1492 C CA . GLY A 1 201 ? 12.526 5.863 -2.130 1.00 95.88 201 GLY A CA 1
ATOM 1493 C C . GLY A 1 201 ? 13.253 5.046 -3.196 1.00 95.88 201 GLY A C 1
ATOM 1494 O O . GLY A 1 201 ? 13.004 3.851 -3.332 1.00 95.88 201 GLY A O 1
ATOM 1495 N N . VAL A 1 202 ? 14.207 5.669 -3.891 1.00 96.00 202 VAL A N 1
ATOM 1496 C CA . VAL A 1 202 ? 15.079 4.983 -4.859 1.00 96.00 202 VAL A CA 1
ATOM 1497 C C . VAL A 1 202 ? 16.022 4.006 -4.155 1.00 96.00 202 VAL A C 1
ATOM 1499 O O . VAL A 1 202 ? 16.177 2.877 -4.603 1.00 96.00 202 VAL A O 1
ATOM 1502 N N . ALA A 1 203 ? 16.615 4.398 -3.025 1.00 97.69 203 ALA A N 1
ATOM 1503 C CA . ALA A 1 203 ? 17.498 3.527 -2.252 1.00 97.69 203 ALA A CA 1
ATOM 1504 C C . ALA A 1 203 ? 16.784 2.262 -1.739 1.00 97.69 203 ALA A C 1
ATOM 1506 O O . ALA A 1 203 ? 17.399 1.200 -1.716 1.00 97.69 203 ALA A O 1
ATOM 1507 N N . MET A 1 204 ? 15.487 2.343 -1.397 1.00 96.81 204 MET A N 1
ATOM 1508 C CA . MET A 1 204 ? 14.678 1.154 -1.080 1.00 96.81 204 MET A CA 1
ATOM 1509 C C . MET A 1 204 ? 14.631 0.181 -2.265 1.00 96.81 204 MET A C 1
ATOM 1511 O O . MET A 1 204 ? 14.826 -1.015 -2.071 1.00 96.81 204 MET A O 1
ATOM 1515 N N . ALA A 1 205 ? 14.434 0.694 -3.485 1.00 94.38 205 ALA A N 1
ATOM 1516 C CA . ALA A 1 205 ? 14.414 -0.119 -4.703 1.00 94.38 205 ALA A CA 1
ATOM 1517 C C . ALA A 1 205 ? 15.765 -0.758 -5.039 1.00 94.38 205 ALA A C 1
ATOM 1519 O O . ALA A 1 205 ? 15.810 -1.822 -5.647 1.00 94.38 205 ALA A O 1
ATOM 1520 N N . LEU A 1 206 ? 16.859 -0.136 -4.601 1.00 95.38 206 LEU A N 1
ATOM 1521 C CA . LEU A 1 206 ? 18.223 -0.629 -4.790 1.00 95.38 206 LEU A CA 1
ATOM 1522 C C . LEU A 1 206 ? 18.718 -1.532 -3.646 1.00 95.38 206 LEU A C 1
ATOM 1524 O O . LEU A 1 206 ? 19.874 -1.947 -3.672 1.00 95.38 206 LEU A O 1
ATOM 1528 N N . GLY A 1 207 ? 17.872 -1.839 -2.656 1.00 93.69 207 GLY A N 1
ATOM 1529 C CA . GLY A 1 207 ? 18.209 -2.753 -1.561 1.00 93.69 207 GLY A CA 1
ATOM 1530 C C . GLY A 1 207 ? 19.108 -2.159 -0.470 1.00 93.69 207 GLY A C 1
ATOM 1531 O O . GLY A 1 207 ? 19.851 -2.899 0.163 1.00 93.69 207 GLY A O 1
ATOM 1532 N N . ASP A 1 208 ? 19.075 -0.841 -0.238 1.00 96.94 208 ASP A N 1
ATOM 1533 C CA . ASP A 1 208 ? 19.817 -0.218 0.871 1.00 96.94 208 ASP A CA 1
ATOM 1534 C C . ASP A 1 208 ? 19.264 -0.649 2.243 1.00 96.94 208 ASP A C 1
ATOM 1536 O O . ASP A 1 208 ? 18.110 -0.358 2.576 1.00 96.94 208 ASP A O 1
ATOM 1540 N N . ASP A 1 209 ? 20.128 -1.243 3.074 1.00 84.94 209 ASP A N 1
ATOM 1541 C CA . ASP A 1 209 ? 19.800 -1.842 4.382 1.00 84.94 209 ASP A CA 1
ATOM 1542 C C . ASP A 1 209 ? 19.205 -0.863 5.420 1.00 84.94 209 ASP A C 1
ATOM 1544 O O . ASP A 1 209 ? 18.707 -1.279 6.465 1.00 84.94 209 ASP A O 1
ATOM 1548 N N . GLY A 1 210 ? 19.212 0.449 5.164 1.00 95.38 210 GLY A N 1
ATOM 1549 C CA . GLY A 1 210 ? 18.610 1.454 6.047 1.00 95.38 210 GLY A CA 1
ATOM 1550 C C . GLY A 1 210 ? 17.442 2.231 5.439 1.00 95.38 210 GLY A C 1
ATOM 1551 O O . GLY A 1 210 ? 16.823 3.037 6.142 1.00 95.38 210 GLY A O 1
ATOM 1552 N N . ALA A 1 211 ? 17.150 2.060 4.149 1.00 97.38 211 ALA A N 1
ATOM 1553 C CA . ALA A 1 211 ? 16.207 2.922 3.442 1.00 97.38 211 ALA A CA 1
ATOM 1554 C C . ALA A 1 211 ? 14.773 2.736 3.936 1.00 97.38 211 ALA A C 1
ATOM 1556 O O . ALA A 1 211 ? 14.089 3.731 4.184 1.00 97.38 211 ALA A O 1
ATOM 1557 N N . PHE A 1 212 ? 14.357 1.491 4.181 1.00 96.31 212 PHE A N 1
ATOM 1558 C CA . PHE A 1 212 ? 13.040 1.190 4.745 1.00 96.31 212 PHE A CA 1
ATOM 1559 C C . PHE A 1 212 ? 12.843 1.835 6.117 1.00 96.31 212 PHE A C 1
ATOM 1561 O O . PHE A 1 212 ? 11.827 2.482 6.346 1.00 96.31 212 PHE A O 1
ATOM 1568 N N . GLU A 1 213 ? 13.828 1.748 7.009 1.00 96.00 213 GLU A N 1
ATOM 1569 C CA . GLU A 1 213 ? 13.742 2.357 8.341 1.00 96.00 213 GLU A CA 1
ATOM 1570 C C . GLU A 1 213 ? 13.648 3.885 8.286 1.00 96.00 213 GLU A C 1
ATOM 1572 O O . GLU A 1 213 ? 12.893 4.507 9.039 1.00 96.00 213 GLU A O 1
ATOM 1577 N N . ARG A 1 214 ? 14.389 4.522 7.371 1.00 97.44 214 ARG A N 1
ATOM 1578 C CA . ARG A 1 214 ? 14.275 5.971 7.158 1.00 97.44 214 ARG A CA 1
ATOM 1579 C C . ARG A 1 214 ? 12.901 6.347 6.594 1.00 97.44 214 ARG A C 1
ATOM 1581 O O . ARG A 1 214 ? 12.306 7.309 7.076 1.00 97.44 214 ARG A O 1
ATOM 1588 N N . ALA A 1 215 ? 12.385 5.584 5.630 1.00 97.25 215 ALA A N 1
ATOM 1589 C CA . ALA A 1 215 ? 11.059 5.802 5.058 1.00 97.25 215 ALA A CA 1
ATOM 1590 C C . ALA A 1 215 ? 9.943 5.600 6.097 1.00 97.25 215 ALA A C 1
ATOM 1592 O O . ALA A 1 215 ? 9.038 6.426 6.178 1.00 97.25 215 ALA A O 1
ATOM 1593 N N . ARG A 1 216 ? 10.047 4.574 6.955 1.00 94.94 216 ARG A N 1
ATOM 1594 C CA . ARG A 1 216 ? 9.105 4.320 8.061 1.00 94.94 216 ARG A CA 1
ATOM 1595 C C . ARG A 1 216 ? 9.044 5.496 9.026 1.00 94.94 216 ARG A C 1
ATOM 1597 O O . ARG A 1 216 ? 7.955 5.942 9.358 1.00 94.94 216 ARG A O 1
ATOM 1604 N N . ARG A 1 217 ? 10.194 6.062 9.416 1.00 95.38 217 ARG A N 1
ATOM 1605 C CA . ARG A 1 217 ? 10.227 7.263 10.272 1.00 95.38 217 ARG A CA 1
ATOM 1606 C C . ARG A 1 217 ? 9.523 8.460 9.631 1.00 95.38 217 ARG A C 1
ATOM 1608 O O . ARG A 1 217 ? 8.784 9.161 10.319 1.00 95.38 217 ARG A O 1
ATOM 1615 N N . ALA A 1 218 ? 9.738 8.686 8.334 1.00 96.00 218 ALA A N 1
ATOM 1616 C CA . ALA A 1 218 ? 9.054 9.752 7.604 1.00 96.00 218 ALA A CA 1
ATOM 1617 C C . ALA A 1 218 ? 7.534 9.517 7.541 1.00 96.00 218 ALA A C 1
ATOM 1619 O O . ALA A 1 218 ? 6.756 10.448 7.746 1.00 96.00 218 ALA A O 1
ATOM 1620 N N . GLU A 1 219 ? 7.110 8.276 7.294 1.00 94.69 219 GLU A N 1
ATOM 1621 C CA . GLU A 1 219 ? 5.698 7.893 7.215 1.00 94.69 219 GLU A CA 1
ATOM 1622 C C . GLU A 1 219 ? 4.996 8.062 8.563 1.00 94.69 219 GLU A C 1
ATOM 1624 O O . GLU A 1 219 ? 3.977 8.750 8.624 1.00 94.69 219 GLU A O 1
ATOM 1629 N N . THR A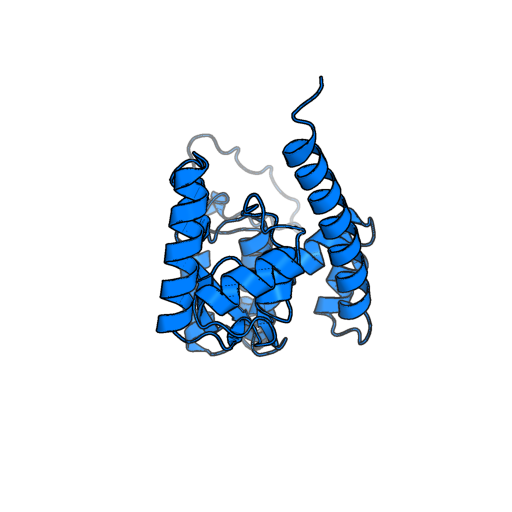 1 220 ? 5.594 7.554 9.645 1.00 92.06 220 THR A N 1
ATOM 1630 C CA . THR A 1 220 ? 5.057 7.686 11.005 1.00 92.06 220 THR A CA 1
ATOM 1631 C C . THR A 1 220 ? 4.896 9.151 11.395 1.00 92.06 220 THR A C 1
ATOM 1633 O O . THR A 1 220 ? 3.808 9.554 11.802 1.00 92.06 220 THR A O 1
ATOM 1636 N N . GLY A 1 221 ? 5.930 9.978 11.199 1.00 92.44 221 GLY A N 1
ATOM 1637 C CA . GLY A 1 221 ? 5.855 11.403 11.534 1.00 92.44 221 GLY A CA 1
ATOM 1638 C C . GLY A 1 221 ? 4.777 12.148 10.738 1.00 92.44 221 GLY A C 1
ATOM 1639 O O . GLY A 1 221 ? 4.056 12.984 11.287 1.00 92.44 221 GLY A O 1
ATOM 1640 N N . TRP A 1 222 ? 4.615 11.819 9.453 1.00 93.12 222 TRP A N 1
ATOM 1641 C CA . TRP A 1 222 ? 3.548 12.385 8.627 1.00 93.12 222 TRP A CA 1
ATOM 1642 C C . TRP A 1 222 ? 2.158 11.942 9.104 1.00 93.12 222 TRP A C 1
ATOM 1644 O O . TRP A 1 222 ? 1.276 12.784 9.303 1.00 93.12 222 TRP A O 1
ATOM 1654 N N . ARG A 1 223 ? 1.966 10.639 9.339 1.00 92.25 223 ARG A N 1
ATOM 1655 C CA . ARG A 1 223 ? 0.690 10.059 9.779 1.00 92.25 223 ARG A CA 1
ATOM 1656 C C . ARG A 1 223 ? 0.257 10.593 11.142 1.00 92.25 223 ARG A C 1
ATOM 1658 O O . ARG A 1 223 ? -0.906 10.957 11.305 1.00 92.25 223 ARG A O 1
ATOM 1665 N N . GLU A 1 224 ? 1.179 10.715 12.095 1.00 92.31 224 GLU A N 1
ATOM 1666 C CA . GLU A 1 224 ? 0.922 11.328 13.406 1.00 92.31 224 GLU A CA 1
ATOM 1667 C C . GLU A 1 224 ? 0.446 12.781 13.277 1.00 92.31 224 GLU A C 1
ATOM 1669 O O . GLU A 1 224 ? -0.491 13.196 13.967 1.00 92.31 224 GLU A O 1
ATOM 1674 N N . GLY A 1 225 ? 1.043 13.549 12.360 1.00 93.81 225 GLY A N 1
ATOM 1675 C CA . GLY A 1 225 ? 0.624 14.918 12.058 1.00 93.81 225 GLY A CA 1
ATOM 1676 C C . GLY A 1 225 ? -0.821 14.997 11.555 1.00 93.81 225 GLY A C 1
ATOM 1677 O O . GLY A 1 225 ? -1.606 15.803 12.065 1.00 93.81 225 GLY A O 1
ATOM 1678 N N . ILE A 1 226 ? -1.191 14.127 10.608 1.00 94.50 226 ILE A N 1
ATOM 1679 C CA . ILE A 1 226 ? -2.562 14.038 10.081 1.00 94.50 226 ILE A CA 1
ATOM 1680 C C . ILE A 1 226 ? -3.543 13.614 11.177 1.00 94.50 226 ILE A C 1
ATOM 1682 O O . ILE A 1 226 ? -4.547 14.296 11.388 1.00 94.50 226 ILE A O 1
ATOM 1686 N N . LEU A 1 227 ? -3.239 12.551 11.928 1.00 94.38 227 LEU A N 1
ATOM 1687 C CA . LEU A 1 227 ? -4.091 12.067 13.021 1.00 94.38 227 LEU A CA 1
ATOM 1688 C C . LEU A 1 227 ? -4.332 13.144 14.077 1.00 94.38 227 LEU A C 1
ATOM 1690 O O . LEU A 1 227 ? -5.466 13.340 14.513 1.00 94.38 227 LEU A O 1
ATOM 1694 N N . LYS A 1 228 ? -3.294 13.893 14.463 1.00 93.94 228 LYS A N 1
ATOM 1695 C CA . LYS A 1 228 ? -3.428 15.018 15.398 1.00 93.94 228 LYS A CA 1
ATOM 1696 C C . LYS A 1 228 ? -4.387 16.086 14.865 1.00 93.94 228 LYS A C 1
ATOM 1698 O O . LYS A 1 228 ? -5.192 16.617 15.631 1.00 93.94 228 LYS A O 1
ATOM 1703 N N . GLY A 1 229 ? -4.309 16.396 13.571 1.00 94.56 229 GLY A N 1
ATOM 1704 C CA . GLY A 1 229 ? -5.219 17.326 12.901 1.00 94.56 229 GLY A CA 1
ATOM 1705 C C . GLY A 1 229 ? -6.665 16.829 12.892 1.00 94.56 229 GLY A C 1
ATOM 1706 O O . GLY A 1 229 ? -7.560 17.560 13.315 1.00 94.56 229 GLY A O 1
ATOM 1707 N N . LEU A 1 230 ? -6.884 15.576 12.486 1.00 94.25 230 LEU A N 1
ATOM 1708 C CA . LEU A 1 230 ? -8.211 14.954 12.426 1.00 94.25 230 LEU A CA 1
ATOM 1709 C C . LEU A 1 230 ? -8.865 14.860 13.809 1.00 94.25 230 LEU A C 1
ATOM 1711 O O . LEU A 1 230 ? -10.019 15.254 13.964 1.00 94.25 230 LEU A O 1
ATOM 1715 N N . ARG A 1 231 ? -8.115 14.461 14.845 1.00 93.75 231 ARG A N 1
ATOM 1716 C CA . ARG A 1 231 ? -8.618 14.432 16.229 1.00 93.75 231 ARG A CA 1
ATOM 1717 C C . ARG A 1 231 ? -9.006 15.808 16.752 1.00 93.75 231 ARG A C 1
ATOM 1719 O O . ARG A 1 231 ? -9.976 15.933 17.495 1.00 93.75 231 ARG A O 1
ATOM 1726 N N . ARG A 1 232 ? -8.251 16.847 16.385 1.00 93.75 232 ARG A N 1
ATOM 1727 C CA . ARG A 1 232 ? -8.604 18.227 16.739 1.00 93.75 232 ARG A CA 1
ATOM 1728 C C . ARG A 1 232 ? -9.942 18.613 16.111 1.00 93.75 232 ARG A C 1
ATOM 1730 O O . ARG A 1 232 ? -10.791 19.135 16.818 1.00 93.75 232 ARG A O 1
ATOM 1737 N N . ILE A 1 233 ? -10.141 18.303 14.827 1.00 93.44 233 ILE A N 1
ATOM 1738 C CA . ILE A 1 233 ? -11.408 18.561 14.123 1.00 93.44 233 ILE A CA 1
ATOM 1739 C C . ILE A 1 233 ? -12.559 17.760 14.747 1.00 93.44 233 ILE A C 1
ATOM 1741 O O . ILE A 1 233 ? -13.649 18.295 14.911 1.00 93.44 233 ILE A O 1
ATOM 1745 N N . GLU A 1 234 ? -12.335 16.502 15.137 1.00 91.12 234 GLU A N 1
ATOM 1746 C CA . GLU A 1 234 ? -13.354 15.691 15.819 1.00 91.12 234 GLU A CA 1
ATOM 1747 C C . GLU A 1 234 ? -13.784 16.302 17.159 1.00 91.12 234 GLU A C 1
ATOM 1749 O O . GLU A 1 234 ? -14.976 16.318 17.466 1.00 91.12 234 GLU A O 1
ATOM 1754 N N . ARG A 1 235 ? -12.826 16.787 17.957 1.00 90.25 235 ARG A N 1
ATOM 1755 C CA . ARG A 1 235 ? -13.085 17.328 19.298 1.00 90.25 235 ARG A CA 1
ATOM 1756 C C . ARG A 1 235 ? -13.680 18.734 19.264 1.00 90.25 235 ARG A C 1
ATOM 1758 O O . ARG A 1 235 ? -14.623 19.006 20.000 1.00 90.25 235 ARG A O 1
ATOM 1765 N N . ASP A 1 236 ? -13.095 19.611 18.458 1.00 92.81 236 ASP A N 1
ATOM 1766 C CA . ASP A 1 236 ? -13.352 21.054 18.512 1.00 92.81 236 ASP A CA 1
ATOM 1767 C C . ASP A 1 236 ? -14.304 21.511 17.389 1.00 92.81 236 ASP A C 1
ATOM 1769 O O . ASP A 1 236 ? -14.923 22.568 17.479 1.00 92.81 236 ASP A O 1
ATOM 1773 N N . GLY A 1 237 ? -14.482 20.690 16.350 1.00 85.00 237 GLY A N 1
ATOM 1774 C CA . GLY A 1 237 ? -15.156 21.076 15.115 1.00 85.00 237 GLY A CA 1
ATOM 1775 C C . GLY A 1 237 ? -14.217 21.786 14.136 1.00 85.00 237 GLY A C 1
ATOM 1776 O O . GLY A 1 237 ? -13.011 21.918 14.359 1.00 85.00 237 GLY A O 1
ATOM 1777 N N . VAL A 1 238 ? -14.770 22.224 13.004 1.00 81.75 238 VAL A N 1
ATOM 1778 C CA . VAL A 1 238 ? -14.049 23.065 12.041 1.00 81.75 238 VAL A CA 1
ATOM 1779 C C . VAL A 1 238 ? -14.224 24.516 12.478 1.00 81.75 238 VAL A C 1
ATOM 1781 O O . VAL A 1 238 ? -15.348 25.010 12.550 1.00 81.75 238 VAL A O 1
ATOM 1784 N N . HIS A 1 239 ? -13.119 25.184 12.789 1.00 69.31 239 HIS A N 1
ATOM 1785 C CA . HIS A 1 239 ? -13.094 26.626 13.006 1.00 69.31 239 HIS A CA 1
ATOM 1786 C C . HIS A 1 239 ? -12.449 27.271 11.777 1.00 69.31 239 HIS A C 1
ATOM 1788 O O . HIS A 1 239 ? -11.349 26.861 11.398 1.00 69.31 239 HIS A O 1
ATOM 1794 N N . GLU A 1 240 ? -13.167 28.203 11.147 1.00 50.81 240 GLU A N 1
ATOM 1795 C CA . GLU A 1 240 ? -12.647 29.069 10.076 1.00 50.81 240 GLU A CA 1
ATOM 1796 C C . GLU A 1 240 ? -11.576 30.038 10.592 1.00 50.81 240 GLU A C 1
ATOM 1798 O O . GLU A 1 240 ? -11.707 30.519 11.745 1.00 50.81 240 GLU A O 1
#

Foldseek 3Di:
DPPPDDDDPDDDPPDDDDDVVVVPADCLAAADPLLVVLVVVCVVPVVSLLVCLRSLLVCVLSVSQQVHHDHNRNVSVVVSCVVVQKPKDWAFPFDDQFQLCRQCLDVQPDQQPRHVPSVSSCVVLVVQVHHRRHGRVPQDPVSRVSVLVVSLVRCVVVVNDVSSSSNRTGIWMARVVVRGTSPNLSLLCVLCVVVVNNVLNVCVVVPPPCSSVVSVVSSVVVSVVSSVVVVCCSVPNDDD

pLDDT: mean 91.1, std 8.43, range [49.53, 98.31]

Organism: NCBI:txid410659

Sequence (240 aa):
KYPGAPEPPELPPHVAFVNPLDWGVDGMSELCASMLTWLFTIFLDPVNWDNAPWGLSGAIGDRMHVGGFRGLNGRLVDEAVQRSVVVRRPGVALLGPTVGAALAGSIDPYVRGLSGEPERSAAFLREHGIDPTGPVGELDAAQTAALVAALRARLEGAGVLPEFVALLDQERWFLPSLGLDAEDLSNLQSATGRAETPGIGVAMALGDDGAFERARRAETGWREGILKGLRRIERDGVHE

Radius of gyration: 19.89 Å; chains: 1; bounding box: 44×45×58 Å